Protein AF-A0A0G4LM04-F1 (afdb_monomer_lite)

pLDDT: mean 78.68, std 23.12, range [25.2, 98.56]

Foldseek 3Di:
DDDDDDDDDDDDDDDDDDPDDPPPPPPPPPFDFDDDPDDQFPVRDDPVPDDSVQETEHADDDAPVPQWDWDDDPRDIGIHGYRYNDPPRLLVVLVVLVVVCVVPCPVRPDDPVSLLSSLLSCCAPVVVVSLVVLLVQLVPDPDPVSVLSSLLSNLSHLPLCCLQPQVLQQLQPDPVVDDPSSHDQLVNSLSNLLSLCVHPNRLVSNVVSCLVCVVSNVVRNVDLVSVLSNLLRSLVDAQALVVLVVLCVSCVPPPCVSRVVSNVVSNVVNVVNNVVCVPCVVVVQVVCVVVVNHD

Sequence (295 aa):
MRLLALRAAALAILLAPLPTTADDSDSEQTIWATPHEQYSSSVGVLGCKIDTNRVAYWPAAISCNDICVEVQHEGRKVKLLRIDRSPHCVTEEALKRWKAYVESPESNPLPPALRTPVFRVAVKYDPVKAVEVLKKEWFTTKSIDGKEVCLSAISAARDTELVKKTILPFLFNRSPPAPASESVPSSDMHVLASGLGANASAREAQWQYLQAHWDDCVVKAGNNVVVDRLVSTSLSKFADADKIKEIDTFFAGKDTAGFNRTLETAKDKIRGRAAYRQRDAAALKAWLAANGYAA

Radius of gyration: 28.62 Å; chains: 1; bounding box: 42×100×68 Å

Organism: Verticillium longisporum (NCBI:txid100787)

InterPro domains:
  IPR024571 ERAP1-like C-terminal domain [PF11838] (90-271)

Secondary structure (DSSP, 8-state):
----------------PPP-----------------S----TT---GGGS-GGGEEE-SS---TT-SEEEEEETTEEEEEEEE-S-HHHHHHHHHHHHHHHHH-TTTSPPPHHHHHHHHHHHHHHSHHHHHHHHHHHHHH---HHHHHHHHHHHTT---HHHIIIIIHHHHH--TTTS-GGGS--TTTHHHHHHHHHH-TTTHHHHHHHHHHTHHHHHHHH-SHHHHHHHHHHHTTT---SHHHHHHHHHHTTS--TTTHHHHHHHHHHHHHHHHHHHHHHHHHHHHHHHTT---

Structure (mmCIF, N/CA/C/O backbone):
data_AF-A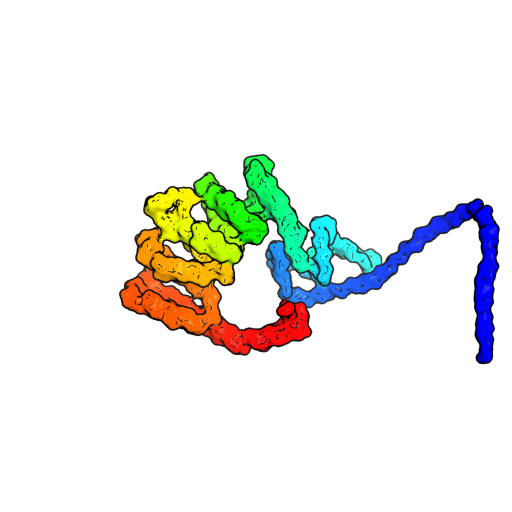0A0G4LM04-F1
#
_entry.id   AF-A0A0G4LM04-F1
#
loop_
_atom_site.group_PDB
_atom_site.id
_atom_site.type_symbol
_atom_site.label_atom_id
_atom_site.label_alt_id
_atom_site.label_comp_id
_atom_site.label_asym_id
_atom_site.label_entity_id
_atom_site.label_seq_id
_atom_site.pdbx_PDB_ins_code
_atom_site.Cartn_x
_atom_site.Cartn_y
_atom_site.Cartn_z
_atom_site.occupancy
_atom_site.B_iso_or_equiv
_atom_site.auth_seq_id
_atom_site.auth_comp_id
_atom_site.auth_asym_id
_atom_site.auth_atom_id
_atom_site.pdbx_PDB_model_num
ATOM 1 N N . MET A 1 1 ? -9.420 -79.402 -13.033 1.00 32.94 1 MET A N 1
ATOM 2 C CA . MET A 1 1 ? -8.453 -80.521 -13.012 1.00 32.94 1 MET A CA 1
ATOM 3 C C . MET A 1 1 ? -7.201 -80.063 -13.754 1.00 32.94 1 MET A C 1
ATOM 5 O O . MET A 1 1 ? -7.347 -79.732 -14.914 1.00 32.94 1 MET A O 1
ATOM 9 N N . ARG A 1 2 ? -6.061 -79.971 -13.039 1.00 28.17 2 ARG A N 1
ATOM 10 C CA . ARG A 1 2 ? -4.632 -79.935 -13.466 1.00 28.17 2 ARG A CA 1
ATOM 11 C C . ARG A 1 2 ? -4.232 -79.054 -14.680 1.00 28.17 2 ARG A C 1
ATOM 13 O O . ARG A 1 2 ? -4.696 -79.296 -15.778 1.00 28.17 2 ARG A O 1
ATOM 20 N N . LEU A 1 3 ? -3.470 -77.963 -14.511 1.00 25.20 3 LEU A N 1
ATOM 21 C CA . LEU A 1 3 ? -2.020 -77.819 -14.206 1.00 25.20 3 LEU A CA 1
ATOM 22 C C . LEU A 1 3 ? -1.093 -77.871 -15.443 1.00 25.20 3 LEU A C 1
ATOM 24 O O . LEU A 1 3 ? -1.141 -78.835 -16.196 1.00 25.20 3 LEU A O 1
ATOM 28 N N . LEU A 1 4 ? -0.148 -76.912 -15.445 1.00 27.88 4 LEU A N 1
ATOM 29 C CA . LEU A 1 4 ? 1.208 -76.907 -16.039 1.00 27.88 4 LEU A CA 1
ATOM 30 C C . LEU A 1 4 ? 1.333 -76.726 -17.567 1.00 27.88 4 LEU A C 1
ATOM 32 O O . LEU A 1 4 ? 0.507 -77.219 -18.312 1.00 27.88 4 LEU A O 1
ATOM 36 N N . ALA A 1 5 ? 2.399 -76.166 -18.147 1.00 29.41 5 ALA A N 1
ATOM 37 C CA . ALA A 1 5 ? 3.467 -75.239 -17.758 1.00 29.41 5 ALA A CA 1
ATOM 38 C C . ALA A 1 5 ? 4.498 -75.186 -18.914 1.00 29.41 5 ALA A C 1
ATOM 40 O O . ALA A 1 5 ? 4.639 -76.148 -19.656 1.00 29.41 5 ALA A O 1
ATOM 41 N N . LEU A 1 6 ? 5.296 -74.111 -18.921 1.00 26.06 6 LEU A N 1
ATOM 42 C CA . LEU A 1 6 ? 6.716 -74.040 -19.316 1.00 26.06 6 LEU A CA 1
ATOM 43 C C . LEU A 1 6 ? 7.159 -74.083 -20.805 1.00 26.06 6 LEU A C 1
ATOM 45 O O . LEU A 1 6 ? 7.237 -75.122 -21.440 1.00 26.06 6 LEU A O 1
ATOM 49 N N . ARG A 1 7 ? 7.667 -72.906 -21.216 1.00 27.66 7 ARG A N 1
ATOM 50 C CA . ARG A 1 7 ? 9.044 -72.572 -21.670 1.00 27.66 7 ARG A CA 1
ATOM 51 C C . ARG A 1 7 ? 9.640 -73.149 -22.977 1.00 27.66 7 ARG A C 1
ATOM 53 O O . ARG A 1 7 ? 10.019 -74.305 -23.046 1.00 27.66 7 ARG A O 1
ATOM 60 N N . ALA A 1 8 ? 9.995 -72.165 -23.822 1.00 27.64 8 ALA A N 1
ATOM 61 C CA . ALA A 1 8 ? 11.296 -71.903 -24.468 1.00 27.64 8 ALA A CA 1
ATOM 62 C C . ALA A 1 8 ? 11.731 -72.727 -25.696 1.00 27.64 8 ALA A C 1
ATOM 64 O O . ALA A 1 8 ? 11.954 -73.923 -25.587 1.00 27.64 8 ALA A O 1
ATOM 65 N N . ALA A 1 9 ? 12.028 -72.037 -26.812 1.00 29.61 9 ALA A N 1
ATOM 66 C CA . ALA A 1 9 ? 13.401 -71.842 -27.321 1.00 29.61 9 ALA A CA 1
ATOM 67 C C . ALA A 1 9 ? 13.460 -71.126 -28.699 1.00 29.61 9 ALA A C 1
ATOM 69 O O . ALA A 1 9 ? 12.715 -71.449 -29.612 1.00 29.61 9 ALA A O 1
ATOM 70 N N . ALA A 1 10 ? 14.425 -70.201 -28.797 1.00 29.61 10 ALA A N 1
ATOM 71 C CA . ALA A 1 10 ? 15.329 -69.895 -29.918 1.00 29.61 10 ALA A CA 1
ATOM 72 C C . ALA A 1 10 ? 14.831 -69.480 -31.330 1.00 29.61 10 ALA A C 1
ATOM 74 O O . ALA A 1 10 ? 14.447 -70.290 -32.161 1.00 29.61 10 ALA A O 1
ATOM 75 N N . LEU A 1 11 ? 15.055 -68.187 -31.610 1.00 29.28 11 LEU A N 1
ATOM 76 C CA . LEU A 1 11 ? 15.977 -67.630 -32.620 1.00 29.28 11 LEU A CA 1
ATOM 77 C C . LEU A 1 11 ? 15.930 -68.161 -34.075 1.00 29.28 11 LEU A C 1
ATOM 79 O O . LEU A 1 11 ? 16.579 -69.146 -34.409 1.00 29.28 11 LEU A O 1
ATOM 83 N N . ALA A 1 12 ? 15.349 -67.360 -34.974 1.00 31.72 12 ALA A N 1
ATOM 84 C CA . ALA A 1 12 ? 15.839 -67.204 -36.346 1.00 31.72 12 ALA A CA 1
ATOM 85 C C . ALA A 1 12 ? 15.530 -65.782 -36.845 1.00 31.72 12 ALA A C 1
ATOM 87 O O . ALA A 1 12 ? 14.376 -65.382 -36.976 1.00 31.72 12 ALA A O 1
ATOM 88 N N . ILE A 1 13 ? 16.591 -65.008 -37.070 1.00 36.69 13 ILE A N 1
ATOM 89 C CA . ILE A 1 13 ? 16.568 -63.676 -37.677 1.00 36.69 13 ILE A CA 1
ATOM 90 C C . ILE A 1 13 ? 16.400 -63.863 -39.185 1.00 36.69 13 ILE A C 1
ATOM 92 O O . ILE A 1 13 ? 17.273 -64.442 -39.825 1.00 36.69 13 ILE A O 1
ATOM 96 N N . LEU A 1 14 ? 15.319 -63.332 -39.750 1.00 32.81 14 LEU A N 1
ATOM 97 C CA . LEU A 1 14 ? 15.191 -63.039 -41.177 1.00 32.81 14 LEU A CA 1
ATOM 98 C C . LEU A 1 14 ? 14.434 -61.715 -41.299 1.00 32.81 14 LEU A C 1
ATOM 100 O O . LEU A 1 14 ? 13.233 -61.640 -41.051 1.00 32.81 14 LEU A O 1
ATOM 104 N N . LEU A 1 15 ? 15.183 -60.655 -41.614 1.00 35.59 15 LEU A N 1
ATOM 105 C CA . LEU A 1 15 ? 14.640 -59.347 -41.955 1.00 35.59 15 LEU A CA 1
ATOM 106 C C . LEU A 1 15 ? 13.848 -59.453 -43.264 1.00 35.59 15 LEU A C 1
ATOM 108 O O . LEU A 1 15 ? 14.424 -59.703 -44.321 1.00 35.59 15 LEU A O 1
ATOM 112 N N . ALA A 1 16 ? 12.552 -59.169 -43.191 1.00 38.91 16 ALA A N 1
ATOM 113 C CA . ALA A 1 16 ? 11.750 -58.682 -44.307 1.00 38.91 16 ALA A CA 1
ATOM 114 C C . ALA A 1 16 ? 11.008 -57.419 -43.825 1.00 38.91 16 ALA A C 1
ATOM 116 O O . ALA A 1 16 ? 10.590 -57.378 -42.665 1.00 38.91 16 ALA A O 1
ATOM 117 N N . PRO A 1 17 ? 10.899 -56.360 -44.647 1.00 34.03 17 PRO A N 1
ATOM 118 C CA . PRO A 1 17 ? 10.412 -55.063 -44.193 1.00 34.03 17 PRO A CA 1
ATOM 119 C C . PRO A 1 17 ? 8.913 -55.131 -43.875 1.00 34.03 17 PRO A C 1
ATOM 121 O O . PRO A 1 17 ? 8.107 -55.511 -44.723 1.00 34.03 17 PRO A O 1
ATOM 124 N N . LEU A 1 18 ? 8.548 -54.756 -42.646 1.00 32.62 18 LEU A N 1
ATOM 125 C CA . LEU A 1 18 ? 7.160 -54.536 -42.247 1.00 32.62 18 LEU A CA 1
ATOM 126 C C . LEU A 1 18 ? 6.612 -53.290 -42.964 1.00 32.62 18 LEU A C 1
ATOM 128 O O . LEU A 1 18 ? 7.314 -52.275 -43.021 1.00 32.62 18 LEU A O 1
ATOM 132 N N . PRO A 1 19 ? 5.370 -53.325 -43.475 1.00 34.38 19 PRO A N 1
ATOM 133 C CA . PRO A 1 19 ? 4.685 -52.117 -43.895 1.00 34.38 19 PRO A CA 1
ATOM 134 C C . PRO A 1 19 ? 4.476 -51.218 -42.671 1.00 34.38 19 PRO A C 1
ATOM 136 O O . PRO A 1 19 ? 3.946 -51.639 -41.645 1.00 34.38 19 PRO A O 1
ATOM 139 N N . THR A 1 20 ? 4.931 -49.975 -42.786 1.00 36.41 20 THR A N 1
ATOM 140 C CA . THR A 1 20 ? 4.672 -48.883 -41.853 1.00 36.41 20 THR A CA 1
ATOM 141 C C . THR A 1 20 ? 3.176 -48.599 -41.799 1.00 36.41 20 THR A C 1
ATOM 143 O O . THR A 1 20 ? 2.636 -47.881 -42.636 1.00 36.41 20 THR A O 1
ATOM 146 N N . THR A 1 21 ? 2.507 -49.119 -40.779 1.00 31.44 21 THR A N 1
ATOM 147 C CA . THR A 1 21 ? 1.313 -48.482 -40.227 1.00 31.44 21 THR A CA 1
ATOM 148 C C . THR A 1 21 ? 1.720 -47.909 -38.883 1.00 31.44 21 THR A C 1
ATOM 150 O O . THR A 1 21 ? 1.900 -48.640 -37.910 1.00 31.44 21 THR A O 1
ATOM 153 N N . ALA A 1 22 ? 1.962 -46.598 -38.875 1.00 34.19 22 ALA A N 1
ATOM 154 C CA . ALA A 1 22 ? 1.953 -45.811 -37.658 1.00 34.19 22 ALA A CA 1
ATOM 155 C C . ALA A 1 22 ? 0.577 -46.013 -37.019 1.00 34.19 22 ALA A C 1
ATOM 157 O O . ALA A 1 22 ? -0.434 -45.578 -37.566 1.00 34.19 22 ALA A O 1
ATOM 158 N N . ASP A 1 23 ? 0.551 -46.770 -35.930 1.00 28.98 23 ASP A N 1
ATOM 159 C CA . ASP A 1 23 ? -0.620 -46.909 -35.081 1.00 28.98 23 ASP A CA 1
ATOM 160 C C . ASP A 1 23 ? -0.637 -45.653 -34.199 1.00 28.98 23 ASP A C 1
ATOM 162 O O . ASP A 1 23 ? -0.008 -45.600 -33.140 1.00 28.98 23 ASP A O 1
ATOM 166 N N . ASP A 1 24 ? -1.246 -44.584 -34.721 1.00 32.69 24 ASP A N 1
ATOM 167 C CA . ASP A 1 24 ? -1.642 -43.418 -33.935 1.00 32.69 24 ASP A CA 1
ATOM 168 C C . ASP A 1 24 ? -2.725 -43.901 -32.967 1.00 32.69 24 ASP A C 1
ATOM 170 O O . ASP A 1 24 ? -3.914 -43.955 -33.286 1.00 32.69 24 ASP A O 1
ATOM 174 N N . SER A 1 25 ? -2.303 -44.309 -31.771 1.00 33.03 25 SER A N 1
ATOM 175 C CA . SER A 1 25 ? -3.211 -44.507 -30.652 1.00 33.03 25 SER A CA 1
ATOM 176 C C . SER A 1 25 ? -3.709 -43.133 -30.200 1.00 33.03 25 SER A C 1
ATOM 178 O O . SER A 1 25 ? -3.181 -42.543 -29.253 1.00 33.03 25 SER A O 1
ATOM 180 N N . ASP A 1 26 ? -4.705 -42.620 -30.917 1.00 34.97 26 ASP A N 1
ATOM 181 C CA . ASP A 1 26 ? -5.499 -41.451 -30.566 1.00 34.97 26 ASP A CA 1
ATOM 182 C C . ASP A 1 26 ? -6.325 -41.831 -29.328 1.00 34.97 26 ASP A C 1
ATOM 184 O O . ASP A 1 26 ? -7.454 -42.319 -29.396 1.00 34.97 26 ASP A O 1
ATOM 188 N N . SER A 1 27 ? -5.695 -41.750 -28.153 1.00 36.47 27 SER A N 1
ATOM 189 C CA . SER A 1 27 ? -6.400 -41.939 -26.894 1.00 36.47 27 SER A CA 1
ATOM 190 C C . SER A 1 27 ? -7.395 -40.790 -26.774 1.00 36.47 27 SER A C 1
ATOM 192 O O . SER A 1 27 ? -6.977 -39.659 -26.522 1.00 36.47 27 SER A O 1
ATOM 194 N N . GLU A 1 28 ? -8.688 -41.070 -26.959 1.00 36.97 28 GLU A N 1
ATOM 195 C CA . GLU A 1 28 ? -9.789 -40.141 -26.686 1.00 36.97 28 GLU A CA 1
ATOM 196 C C . GLU A 1 28 ? -9.739 -39.702 -25.216 1.00 36.97 28 GLU A C 1
ATOM 198 O O . GLU A 1 28 ? -10.388 -40.253 -24.324 1.00 36.97 28 GLU A O 1
ATOM 203 N N . GLN A 1 29 ? -8.919 -38.695 -24.931 1.00 43.56 29 GLN A N 1
ATOM 204 C CA . GLN A 1 29 ? -8.841 -38.095 -23.618 1.00 43.56 29 GLN A CA 1
ATOM 205 C C . GLN A 1 29 ? -10.052 -37.174 -23.502 1.00 43.56 29 GLN A C 1
ATOM 207 O O . GLN A 1 29 ? -10.077 -36.078 -24.055 1.00 43.56 29 GLN A O 1
ATOM 212 N N . THR A 1 30 ? -11.101 -37.643 -22.826 1.00 38.25 30 THR A N 1
ATOM 213 C CA . THR A 1 30 ? -12.295 -36.833 -22.570 1.00 38.25 30 THR A CA 1
ATOM 214 C C . THR A 1 30 ? -11.894 -35.601 -21.758 1.00 38.25 30 THR A C 1
ATOM 216 O O . THR A 1 30 ? -11.583 -35.698 -20.568 1.00 38.25 30 THR A O 1
ATOM 219 N N . ILE A 1 31 ? -11.875 -34.435 -22.404 1.00 43.50 31 ILE A N 1
ATOM 220 C CA . ILE A 1 31 ? -11.545 -33.173 -21.747 1.00 43.50 31 ILE A CA 1
ATOM 221 C C . ILE A 1 31 ? -12.830 -32.575 -21.171 1.00 43.50 31 ILE A C 1
ATOM 223 O O . ILE A 1 31 ? -13.712 -32.134 -21.905 1.00 43.50 31 ILE A O 1
ATOM 227 N N . TRP A 1 32 ? -12.941 -32.548 -19.845 1.00 37.56 32 TRP A N 1
ATOM 228 C CA . TRP A 1 32 ? -14.066 -31.918 -19.155 1.00 37.56 32 TRP A CA 1
ATOM 229 C C . TRP A 1 32 ? -13.803 -30.415 -18.994 1.00 37.56 32 TRP A C 1
ATOM 231 O O . TRP A 1 32 ? -12.870 -30.015 -18.298 1.00 37.56 32 TRP A O 1
ATOM 241 N N . ALA A 1 33 ? -14.624 -29.583 -19.643 1.00 40.41 33 ALA A N 1
ATOM 242 C CA . ALA A 1 33 ? -14.644 -28.129 -19.478 1.00 40.41 33 ALA A CA 1
ATOM 243 C C . ALA A 1 33 ? -15.949 -27.719 -18.781 1.00 40.41 33 ALA A C 1
ATOM 245 O O . ALA A 1 33 ? -17.032 -27.945 -19.316 1.00 40.41 33 ALA A O 1
ATOM 246 N N . THR A 1 34 ? -15.872 -27.105 -17.600 1.00 36.50 34 THR A N 1
ATOM 247 C CA . THR A 1 34 ? -17.048 -26.546 -16.913 1.00 36.50 34 THR A CA 1
ATOM 248 C C . THR A 1 34 ? -17.147 -25.038 -17.162 1.00 36.50 34 THR A C 1
ATOM 250 O O . THR A 1 34 ? -16.194 -24.323 -16.837 1.00 36.50 34 THR A O 1
ATOM 253 N N . PRO A 1 35 ? -18.273 -24.515 -17.680 1.00 30.70 35 PRO A N 1
ATOM 254 C CA . PRO A 1 35 ? -18.523 -23.079 -17.711 1.00 30.70 35 PRO A CA 1
ATOM 255 C C . PRO A 1 35 ? -18.810 -22.603 -16.281 1.00 30.70 35 PRO A C 1
ATOM 257 O O . PRO A 1 35 ? -19.846 -22.929 -15.710 1.00 30.70 35 PRO A O 1
ATOM 260 N N . HIS A 1 36 ? -17.875 -21.877 -15.669 1.00 40.00 36 HIS A N 1
ATOM 261 C CA . HIS A 1 36 ? -18.050 -21.322 -14.326 1.00 40.00 36 HIS A CA 1
ATOM 262 C C . HIS A 1 36 ? -17.819 -19.808 -14.347 1.00 40.00 36 HIS A C 1
ATOM 264 O O . HIS A 1 36 ? -16.826 -19.327 -14.884 1.00 40.00 36 HIS A O 1
ATOM 270 N N . GLU A 1 37 ? -18.740 -19.057 -13.745 1.00 33.84 37 GLU A N 1
ATOM 271 C CA . GLU A 1 37 ? -18.851 -17.592 -13.833 1.00 33.84 37 GLU A CA 1
ATOM 272 C C . GLU A 1 37 ? -17.779 -16.831 -13.022 1.00 33.84 37 GLU A C 1
ATOM 274 O O . GLU A 1 37 ? -17.685 -15.607 -13.074 1.00 33.84 37 GLU A O 1
ATOM 279 N N . GLN A 1 38 ? -16.940 -17.536 -12.258 1.00 37.66 38 GLN A N 1
ATOM 280 C CA . GLN A 1 38 ? -15.989 -16.920 -11.332 1.00 37.66 38 GLN A CA 1
ATOM 281 C C . GLN A 1 38 ? -14.630 -17.618 -11.341 1.00 37.66 38 GLN A C 1
ATOM 283 O O . GLN A 1 38 ? -14.381 -18.481 -10.509 1.00 37.66 38 GLN A O 1
ATOM 288 N N . TYR A 1 39 ? -13.724 -17.185 -12.222 1.00 41.97 39 TYR A N 1
ATOM 289 C CA . TYR A 1 39 ? -12.284 -17.190 -11.945 1.00 41.97 39 TYR A CA 1
ATOM 290 C C . TYR A 1 39 ? -11.618 -15.979 -12.599 1.00 41.97 39 TYR A C 1
ATOM 292 O O . TYR A 1 39 ? -11.579 -15.840 -13.821 1.00 41.97 39 TYR A O 1
ATOM 300 N N . SER A 1 40 ? -11.060 -15.111 -11.753 1.00 34.00 40 SER A N 1
ATOM 301 C CA . SER A 1 40 ? -10.106 -14.079 -12.146 1.00 34.00 40 SER A CA 1
ATOM 302 C C . SER A 1 40 ? -8.799 -14.769 -12.523 1.00 34.00 40 SER A C 1
ATOM 304 O O . SER A 1 40 ? -8.077 -15.238 -11.642 1.00 34.00 40 SER A O 1
ATOM 306 N N . SER A 1 41 ? -8.466 -14.823 -13.812 1.00 38.47 41 SER A N 1
ATOM 307 C CA . SER A 1 41 ? -7.090 -15.126 -14.206 1.00 38.47 41 SER A CA 1
ATOM 308 C C . SER A 1 41 ? -6.163 -14.020 -13.688 1.00 38.47 41 SER A C 1
ATOM 310 O O . SER A 1 41 ? -6.570 -12.866 -13.515 1.00 38.47 41 SER A O 1
ATOM 312 N N . SER A 1 42 ? -4.895 -14.349 -13.451 1.00 41.03 42 SER A N 1
ATOM 313 C CA . SER A 1 42 ? -3.832 -13.381 -13.134 1.00 41.03 42 SER A CA 1
ATOM 314 C C . SER A 1 42 ? -3.569 -12.375 -14.268 1.00 41.03 42 SER A C 1
ATOM 316 O O . SER A 1 42 ? -2.871 -11.387 -14.054 1.00 41.03 42 SER A O 1
ATOM 318 N N . VAL A 1 43 ? -4.155 -12.603 -15.449 1.00 40.81 43 VAL A N 1
ATOM 319 C CA . VAL A 1 43 ? -4.142 -11.699 -16.609 1.00 40.81 43 VAL A CA 1
ATOM 320 C C . VAL A 1 43 ? -5.272 -10.660 -16.532 1.00 40.81 43 VAL A C 1
ATOM 322 O O . VAL A 1 43 ? -5.251 -9.689 -17.278 1.00 40.81 43 VAL A O 1
ATOM 325 N N . GLY A 1 44 ? -6.234 -10.799 -15.608 1.00 41.09 44 GLY A N 1
ATOM 326 C CA . GLY A 1 44 ? -7.329 -9.840 -15.457 1.00 41.09 44 GLY A CA 1
ATOM 327 C C . GLY A 1 44 ? -8.152 -9.719 -16.738 1.00 41.09 44 GLY A C 1
ATOM 328 O O . GLY A 1 44 ? -8.283 -8.636 -17.299 1.00 41.09 44 GLY A O 1
ATOM 329 N N . VAL A 1 45 ? -8.693 -10.833 -17.234 1.00 43.88 45 VAL A N 1
ATOM 330 C CA . VAL A 1 45 ? -9.612 -10.785 -18.375 1.00 43.88 45 VAL A CA 1
ATOM 331 C C . VAL A 1 45 ? -10.992 -10.373 -17.861 1.00 43.88 45 VAL A C 1
ATOM 333 O O . VAL A 1 45 ? -11.663 -11.138 -17.171 1.00 43.88 45 VAL A O 1
ATOM 336 N N . LEU A 1 46 ? -11.411 -9.143 -18.166 1.00 37.91 46 LEU A N 1
ATOM 337 C CA . LEU A 1 46 ? -12.775 -8.686 -17.900 1.00 37.91 46 LEU A CA 1
ATOM 338 C C . LEU A 1 46 ? -13.738 -9.509 -18.765 1.00 37.91 46 LEU A C 1
ATOM 340 O O . LEU A 1 46 ? -13.767 -9.339 -19.983 1.00 37.91 46 LEU A O 1
ATOM 344 N N . GLY A 1 47 ? -14.539 -10.376 -18.140 1.00 42.16 47 GLY A N 1
ATOM 345 C CA . GLY A 1 47 ? -15.472 -11.275 -18.836 1.00 42.16 47 GLY A CA 1
ATOM 346 C C . GLY A 1 47 ? -16.451 -10.574 -19.789 1.00 42.16 47 GLY A C 1
ATOM 347 O O . GLY A 1 47 ? -16.922 -11.185 -20.736 1.00 42.16 47 GLY A O 1
ATOM 348 N N . CYS A 1 48 ? -16.697 -9.270 -19.614 1.00 38.66 48 CYS A N 1
ATOM 349 C CA . CYS A 1 48 ? -17.549 -8.463 -20.494 1.00 38.66 48 CYS A CA 1
ATOM 350 C C . CYS A 1 48 ? -16.870 -7.964 -21.788 1.00 38.66 48 CYS A C 1
ATOM 352 O O . CYS A 1 48 ? -17.511 -7.277 -22.583 1.00 38.66 48 CYS A O 1
ATOM 354 N N . LYS A 1 49 ? -15.575 -8.244 -21.994 1.00 36.28 49 LYS A N 1
ATOM 355 C CA . LYS A 1 49 ? -14.790 -7.799 -23.165 1.00 36.28 49 LYS A CA 1
ATOM 356 C C . LYS A 1 49 ? -14.226 -8.948 -24.005 1.00 36.28 49 LYS A C 1
ATOM 358 O O . LYS A 1 49 ? -13.483 -8.691 -24.948 1.00 36.28 49 LYS A O 1
ATOM 363 N N . ILE A 1 50 ? -14.583 -10.188 -23.684 1.00 48.38 50 ILE A N 1
ATOM 364 C CA . ILE A 1 50 ? -14.186 -11.386 -24.428 1.00 48.38 50 ILE A CA 1
ATOM 365 C C . ILE A 1 50 ? -15.418 -12.150 -24.906 1.00 48.38 50 ILE A C 1
ATOM 367 O O . ILE A 1 50 ? -16.454 -12.139 -24.247 1.00 48.38 50 ILE A O 1
ATOM 371 N N . ASP A 1 51 ? -15.294 -12.828 -26.046 1.00 54.31 51 ASP A N 1
ATOM 372 C CA . ASP A 1 51 ? -16.280 -13.820 -26.473 1.00 54.31 51 ASP A CA 1
ATOM 373 C C . ASP A 1 51 ? -16.111 -15.071 -25.603 1.00 54.31 51 ASP A C 1
ATOM 375 O O . ASP A 1 51 ? -15.187 -15.865 -25.793 1.00 54.31 51 ASP A O 1
ATOM 379 N N . THR A 1 52 ? -16.982 -15.222 -24.608 1.00 57.25 52 THR A N 1
ATOM 380 C CA . THR A 1 52 ? -16.948 -16.333 -23.649 1.00 57.25 52 THR A CA 1
ATOM 381 C C . THR A 1 52 ? -17.203 -17.691 -24.301 1.00 57.25 52 THR A C 1
ATOM 383 O O . THR A 1 52 ? -16.822 -18.707 -23.727 1.00 57.25 52 THR A O 1
ATOM 386 N N . ASN A 1 53 ? -17.734 -17.732 -25.531 1.00 58.62 53 ASN A N 1
ATOM 387 C CA . ASN A 1 53 ? -17.871 -18.968 -26.308 1.00 58.62 53 ASN A CA 1
ATOM 388 C C . ASN A 1 53 ? -16.531 -19.481 -26.864 1.00 58.62 53 ASN A C 1
ATOM 390 O O . ASN A 1 53 ? -16.474 -20.563 -27.446 1.00 58.62 53 ASN A O 1
ATOM 394 N N . ARG A 1 54 ? -15.444 -18.709 -26.717 1.00 62.03 54 ARG A N 1
ATOM 395 C CA . ARG A 1 54 ? -14.090 -19.050 -27.190 1.00 62.03 54 ARG A CA 1
ATOM 396 C C . ARG A 1 54 ? -13.090 -19.252 -26.052 1.00 62.03 54 ARG A C 1
ATOM 398 O O . ARG A 1 54 ? -11.879 -19.133 -26.252 1.00 62.03 54 ARG A O 1
ATOM 405 N N . VAL A 1 55 ? -13.591 -19.555 -24.857 1.00 59.09 55 VAL A N 1
ATOM 406 C CA . VAL A 1 55 ? -12.801 -19.703 -23.634 1.00 59.09 55 VAL A CA 1
ATOM 407 C C . VAL A 1 55 ? -13.069 -21.062 -23.003 1.00 59.09 55 VAL A C 1
ATOM 409 O O . VAL A 1 55 ? -14.221 -21.443 -22.815 1.00 59.09 55 VAL A O 1
ATOM 412 N N . ALA A 1 56 ? -12.003 -21.778 -22.643 1.00 57.44 56 ALA A N 1
ATOM 413 C CA . ALA A 1 56 ? -12.092 -23.022 -21.884 1.00 57.44 56 ALA A CA 1
ATOM 414 C C . ALA A 1 56 ? -11.159 -22.985 -20.670 1.00 57.44 56 ALA A C 1
ATOM 416 O O . ALA A 1 56 ? -9.993 -22.587 -20.770 1.00 57.44 56 ALA A O 1
ATOM 417 N N . TYR A 1 57 ? -11.693 -23.404 -19.521 1.00 58.69 57 TYR A N 1
ATOM 418 C CA . TYR A 1 57 ? -10.950 -23.519 -18.271 1.00 58.69 57 TYR A CA 1
ATOM 419 C C . TYR A 1 57 ? -10.347 -24.908 -18.150 1.00 58.69 57 TYR A C 1
ATOM 421 O O . TYR A 1 57 ? -11.080 -25.896 -18.202 1.00 58.69 57 TYR A O 1
ATOM 429 N N . TRP A 1 58 ? -9.030 -24.981 -17.948 1.00 57.06 58 TRP A N 1
ATOM 430 C CA . TRP A 1 58 ? -8.335 -26.261 -17.846 1.00 57.06 58 TRP A CA 1
ATOM 431 C C . TRP A 1 58 ? -7.879 -26.618 -16.432 1.00 57.06 58 TRP A C 1
ATOM 433 O O . TRP A 1 58 ? -7.393 -25.754 -15.698 1.00 57.06 58 TRP A O 1
ATOM 443 N N . PRO A 1 59 ? -8.006 -27.902 -16.038 1.00 51.53 59 PRO A N 1
ATOM 444 C CA . PRO A 1 59 ? -7.618 -28.357 -14.705 1.00 51.53 59 PRO A CA 1
ATOM 445 C C . PRO A 1 59 ? -6.094 -28.394 -14.499 1.00 51.53 59 PRO A C 1
ATOM 447 O O . PRO A 1 59 ? -5.641 -28.298 -13.354 1.00 51.53 59 PRO A O 1
ATOM 450 N N . ALA A 1 60 ? -5.321 -28.503 -15.588 1.00 55.84 60 ALA A N 1
ATOM 451 C CA . ALA A 1 60 ? -3.861 -28.597 -15.603 1.00 55.84 60 ALA A CA 1
ATOM 452 C C . ALA A 1 60 ? -3.182 -27.265 -15.961 1.00 55.84 60 ALA A C 1
ATOM 454 O O . ALA A 1 60 ? -3.765 -26.423 -16.646 1.00 55.84 60 ALA A O 1
ATOM 455 N N . ALA A 1 61 ? -1.934 -27.111 -15.512 1.00 55.72 61 ALA A N 1
ATOM 456 C CA . ALA A 1 61 ? -1.080 -25.997 -15.899 1.00 55.72 61 ALA A CA 1
ATOM 457 C C . ALA A 1 61 ? -0.787 -26.023 -17.408 1.00 55.72 61 ALA A C 1
ATOM 459 O O . ALA A 1 61 ? -0.520 -27.088 -17.966 1.00 55.72 61 ALA A O 1
ATOM 460 N N . ILE A 1 62 ? -0.824 -24.860 -18.053 1.00 62.47 62 ILE A N 1
ATOM 461 C CA . ILE A 1 62 ? -0.451 -24.669 -19.457 1.00 62.47 62 ILE A CA 1
ATOM 462 C C . ILE A 1 62 ? 0.920 -23.992 -19.541 1.00 62.47 62 ILE A C 1
ATOM 464 O O . ILE A 1 62 ? 1.325 -23.238 -18.652 1.00 62.47 62 ILE A O 1
ATOM 468 N N . SER A 1 63 ? 1.657 -24.275 -20.608 1.00 61.03 63 SER A N 1
ATOM 469 C CA . SER A 1 63 ? 2.943 -23.642 -20.894 1.00 61.03 63 SER A CA 1
ATOM 470 C C . SER A 1 63 ? 2.763 -22.254 -21.538 1.00 61.03 63 SER A C 1
ATOM 472 O O . SER A 1 63 ? 1.674 -21.846 -21.939 1.00 61.03 63 SER A O 1
ATOM 474 N N . CYS A 1 64 ? 3.855 -21.498 -21.684 1.00 61.16 64 CYS A N 1
ATOM 475 C CA . CYS A 1 64 ? 3.827 -20.200 -22.374 1.00 61.16 64 CYS A CA 1
ATOM 476 C C . CYS A 1 64 ? 3.510 -20.302 -23.878 1.00 61.16 64 CYS A C 1
ATOM 478 O O . CYS A 1 64 ? 3.148 -19.299 -24.487 1.00 61.16 64 CYS A O 1
ATOM 480 N N . ASN A 1 65 ? 3.680 -21.482 -24.482 1.00 65.94 65 ASN A N 1
ATOM 481 C CA . ASN A 1 65 ? 3.628 -21.668 -25.934 1.00 65.94 65 ASN A CA 1
ATOM 482 C C . ASN A 1 65 ? 2.311 -22.296 -26.423 1.00 65.94 65 ASN A C 1
ATOM 484 O O . ASN A 1 65 ? 2.081 -22.357 -27.626 1.00 65.94 65 ASN A O 1
ATOM 488 N N . ASP A 1 66 ? 1.440 -22.740 -25.515 1.00 65.94 66 ASP A N 1
ATOM 489 C CA . ASP A 1 66 ? 0.196 -23.464 -25.813 1.00 65.94 66 ASP A CA 1
ATOM 490 C C . ASP A 1 66 ? -1.044 -22.776 -25.214 1.00 65.94 66 ASP A C 1
ATOM 492 O O . ASP A 1 66 ? -2.051 -23.426 -24.934 1.00 65.94 66 ASP A O 1
ATOM 496 N N . ILE A 1 67 ? -0.986 -21.447 -25.047 1.00 67.19 67 ILE A N 1
ATOM 497 C CA . ILE A 1 67 ? -2.073 -20.602 -24.512 1.00 67.19 67 ILE A CA 1
ATOM 498 C C . ILE A 1 67 ? -3.331 -20.650 -25.401 1.00 67.19 67 ILE A C 1
ATOM 500 O O . ILE A 1 67 ? -4.454 -20.540 -24.908 1.00 67.19 67 ILE A O 1
ATOM 504 N N . CYS A 1 68 ? -3.159 -20.855 -26.708 1.00 66.06 68 CYS A N 1
ATOM 505 C CA . CYS A 1 68 ? -4.247 -21.072 -27.657 1.00 66.06 68 CYS A CA 1
ATOM 506 C C . CYS A 1 68 ? -4.200 -22.518 -28.155 1.00 66.06 68 CYS A C 1
ATOM 508 O O . CYS A 1 68 ? -3.167 -22.954 -28.658 1.00 66.06 68 CYS A O 1
ATOM 510 N N . VAL A 1 69 ? -5.319 -23.236 -28.067 1.00 69.38 69 VAL A N 1
ATOM 511 C CA . VAL A 1 69 ? -5.440 -24.615 -28.565 1.00 69.38 69 VAL A CA 1
ATOM 512 C C . VAL A 1 69 ? -6.558 -24.707 -29.595 1.00 69.38 69 VAL A C 1
ATOM 514 O O . VAL A 1 69 ? -7.607 -24.088 -29.432 1.00 69.38 69 VAL A O 1
ATOM 517 N N . GLU A 1 70 ? -6.334 -25.452 -30.674 1.00 75.75 70 GLU A N 1
ATOM 518 C CA . GLU A 1 70 ? -7.388 -25.822 -31.618 1.00 75.75 70 GLU A CA 1
ATOM 519 C C . GLU A 1 70 ? -7.977 -27.159 -31.173 1.00 75.75 70 GLU A C 1
ATOM 521 O O . GLU A 1 70 ? -7.261 -28.152 -31.088 1.00 75.75 70 GLU A O 1
ATOM 526 N N . VAL A 1 71 ? -9.270 -27.171 -30.859 1.00 70.50 71 VAL A N 1
ATOM 527 C CA . VAL A 1 71 ? -10.020 -28.403 -30.598 1.00 70.50 71 VAL A CA 1
ATOM 528 C C . VAL A 1 71 ? -10.837 -28.755 -31.835 1.00 70.50 71 VAL A C 1
ATOM 530 O O . VAL A 1 71 ? -11.355 -27.863 -32.518 1.00 70.50 71 VAL A O 1
ATOM 533 N N . GLN A 1 72 ? -10.950 -30.048 -32.128 1.00 68.62 72 GLN A N 1
ATOM 534 C CA . GLN A 1 72 ? -11.714 -30.557 -33.261 1.00 68.62 72 GLN A CA 1
ATOM 535 C C . GLN A 1 72 ? -12.717 -31.614 -32.798 1.00 68.62 72 GLN A C 1
ATOM 537 O O . GLN A 1 72 ? -12.379 -32.485 -32.005 1.00 68.62 72 GLN A O 1
ATOM 542 N N . HIS A 1 73 ? -13.942 -31.545 -33.314 1.00 66.06 73 HIS A N 1
ATOM 543 C CA . HIS A 1 73 ? -14.964 -32.573 -33.124 1.00 66.06 73 HIS A CA 1
ATOM 544 C C . HIS A 1 73 ? -15.843 -32.661 -34.375 1.00 66.06 73 HIS A C 1
ATOM 546 O O . HIS A 1 73 ? -16.245 -31.625 -34.909 1.00 66.06 73 HIS A O 1
ATOM 552 N N . GLU A 1 74 ? -16.093 -33.877 -34.874 1.00 75.44 74 GLU A N 1
ATOM 553 C CA . GLU A 1 74 ? -16.928 -34.139 -36.064 1.00 75.44 74 GLU A CA 1
ATOM 554 C C . GLU A 1 74 ? -16.601 -33.224 -37.268 1.00 75.44 74 GLU A C 1
ATOM 556 O O . GLU A 1 74 ? -17.475 -32.670 -37.933 1.00 75.44 74 GLU A O 1
ATOM 561 N N . GLY A 1 75 ? -15.308 -32.998 -37.525 1.00 76.69 75 GLY A N 1
ATOM 562 C CA . GLY A 1 75 ? -14.837 -32.163 -38.640 1.00 76.69 75 GLY A CA 1
ATOM 563 C C . GLY A 1 75 ? -14.941 -30.644 -38.428 1.00 76.69 75 GLY A C 1
ATOM 564 O O . GLY A 1 75 ? -14.507 -29.882 -39.291 1.00 76.69 75 GLY A O 1
ATOM 565 N N . ARG A 1 76 ? -15.453 -30.174 -37.283 1.00 56.16 76 ARG A N 1
ATOM 566 C CA . ARG A 1 76 ? -15.482 -28.750 -36.905 1.00 56.16 76 ARG A CA 1
ATOM 567 C C . ARG A 1 76 ? -14.284 -28.408 -36.027 1.00 56.16 76 ARG A C 1
ATOM 569 O O . ARG A 1 76 ? -13.980 -29.147 -35.098 1.00 56.16 76 ARG A O 1
ATOM 576 N N . LYS A 1 77 ? -13.632 -27.274 -36.300 1.00 66.12 77 LYS A N 1
ATOM 577 C CA . LYS A 1 77 ? -12.451 -26.782 -35.572 1.00 66.12 77 LYS A CA 1
ATOM 578 C C . LYS A 1 77 ? -12.755 -25.466 -34.867 1.00 66.12 77 LYS A C 1
ATOM 580 O O . LYS A 1 77 ? -13.307 -24.555 -35.483 1.00 66.12 77 LYS A O 1
ATOM 585 N N . VAL A 1 78 ? -12.355 -25.342 -33.603 1.00 67.44 78 VAL A N 1
ATOM 586 C CA . VAL A 1 78 ? -12.462 -24.095 -32.832 1.00 67.44 78 VAL A CA 1
ATOM 587 C C . VAL A 1 78 ? -11.146 -23.825 -32.116 1.00 67.44 78 VAL A C 1
ATOM 589 O O . VAL A 1 78 ? -10.622 -24.683 -31.413 1.00 67.44 78 VAL A O 1
ATOM 592 N N . LYS A 1 79 ? -10.619 -22.608 -32.270 1.00 69.69 79 LYS A N 1
ATOM 593 C CA . LYS A 1 79 ? -9.488 -22.125 -31.471 1.00 69.69 79 LYS A CA 1
ATOM 594 C C . LYS A 1 79 ? -10.007 -21.539 -30.165 1.00 69.69 79 LYS A C 1
ATOM 596 O O . LYS A 1 79 ? -10.812 -20.607 -30.194 1.00 69.69 79 LYS A O 1
ATOM 601 N N . LEU A 1 80 ? -9.537 -22.086 -29.053 1.00 61.09 80 LEU A N 1
ATOM 602 C CA . LEU A 1 80 ? -9.912 -21.710 -27.697 1.00 61.09 80 LEU A CA 1
ATOM 603 C C . LEU A 1 80 ? -8.722 -21.079 -26.978 1.00 61.09 80 LEU A C 1
ATOM 605 O O . LEU A 1 80 ? -7.594 -21.574 -27.062 1.00 61.09 80 LEU A O 1
ATOM 609 N N . LEU A 1 81 ? -8.994 -20.004 -26.240 1.00 59.59 81 LEU A N 1
ATOM 610 C CA . LEU A 1 81 ? -8.058 -19.468 -25.262 1.00 59.59 81 LEU A CA 1
ATOM 611 C C . LEU A 1 81 ? -8.113 -20.347 -24.009 1.00 59.59 81 LEU A C 1
ATOM 613 O O . LEU A 1 81 ? -9.166 -20.473 -23.378 1.00 59.59 81 LEU A O 1
ATOM 617 N N . ARG A 1 82 ? -6.978 -20.945 -23.648 1.00 61.28 82 ARG A N 1
ATOM 618 C CA . ARG A 1 82 ? -6.833 -21.724 -22.419 1.00 61.28 82 ARG A CA 1
ATOM 619 C C . ARG A 1 82 ? -6.655 -20.757 -21.255 1.00 61.28 82 ARG A C 1
ATOM 621 O O . ARG A 1 82 ? -5.657 -20.042 -21.190 1.00 61.28 82 ARG A O 1
ATOM 628 N N . ILE A 1 83 ? -7.615 -20.737 -20.337 1.00 57.19 83 ILE A N 1
ATOM 629 C CA . ILE A 1 83 ? -7.470 -20.029 -19.063 1.00 57.19 83 ILE A CA 1
ATOM 630 C C . ILE A 1 83 ? -7.172 -21.075 -17.998 1.00 57.19 83 ILE A C 1
ATOM 632 O O . ILE A 1 83 ? -8.022 -21.903 -17.670 1.00 57.19 83 ILE A O 1
ATOM 636 N N . ASP A 1 84 ? -5.953 -21.058 -17.475 1.00 57.94 84 ASP A N 1
ATOM 637 C CA . ASP A 1 84 ? -5.536 -21.974 -16.423 1.00 57.94 84 ASP A CA 1
ATOM 638 C C . ASP A 1 84 ? -5.364 -21.262 -15.072 1.00 57.94 84 ASP A C 1
ATOM 640 O O . ASP A 1 84 ? -5.638 -20.068 -14.910 1.00 57.94 84 ASP A O 1
ATOM 644 N N . ARG A 1 85 ? -4.930 -22.032 -14.071 1.00 50.38 85 ARG A N 1
ATOM 645 C CA . ARG A 1 85 ? -4.612 -21.533 -12.730 1.00 50.38 85 ARG A CA 1
ATOM 646 C C . ARG A 1 85 ? -3.143 -21.132 -12.566 1.00 50.38 85 ARG A C 1
ATOM 648 O O . ARG A 1 85 ? -2.746 -20.879 -11.431 1.00 50.38 85 ARG A O 1
ATOM 655 N N . SER A 1 86 ? -2.316 -21.101 -13.612 1.00 51.16 86 SER A N 1
ATOM 656 C CA . SER A 1 86 ? -0.863 -21.081 -13.425 1.00 51.16 86 SER A CA 1
ATOM 657 C C . SER A 1 86 ? -0.308 -19.671 -13.269 1.00 51.16 86 SER A C 1
ATOM 659 O O . SER A 1 86 ? -0.208 -18.914 -14.234 1.00 51.16 86 SER A O 1
ATOM 661 N N . PRO A 1 87 ? 0.186 -19.307 -12.073 1.00 55.50 87 PRO A N 1
ATOM 662 C CA . PRO A 1 87 ? 1.032 -18.134 -11.923 1.00 55.50 87 PRO A CA 1
ATOM 663 C C . PRO A 1 87 ? 2.391 -18.316 -12.615 1.00 55.50 87 PRO A C 1
ATOM 665 O O . PRO A 1 87 ? 3.094 -17.326 -12.758 1.00 55.50 87 PRO A O 1
ATOM 668 N N . HIS A 1 88 ? 2.783 -19.534 -13.013 1.00 61.44 88 HIS A N 1
ATOM 669 C CA . HIS A 1 88 ? 4.162 -19.867 -13.381 1.00 61.44 88 HIS A CA 1
ATOM 670 C C . HIS A 1 88 ? 4.647 -19.150 -14.646 1.00 61.44 88 HIS A C 1
ATOM 672 O O . HIS A 1 88 ? 5.582 -18.367 -14.557 1.00 61.44 88 HIS A O 1
ATOM 678 N N . CYS A 1 89 ? 3.966 -19.314 -15.783 1.00 66.06 89 CYS A N 1
ATOM 679 C CA . CYS A 1 89 ? 4.365 -18.728 -17.070 1.00 66.06 89 CYS A CA 1
ATOM 680 C C . CYS A 1 89 ? 4.407 -17.190 -17.047 1.00 66.06 89 CYS A C 1
ATOM 682 O O . CYS A 1 89 ? 5.375 -16.563 -17.482 1.00 66.06 89 CYS A O 1
ATOM 684 N N . VAL A 1 90 ? 3.372 -16.569 -16.474 1.00 68.81 90 VAL A N 1
ATOM 685 C CA . VAL A 1 90 ? 3.292 -15.111 -16.311 1.00 68.81 90 VAL A CA 1
ATOM 686 C C . VAL A 1 90 ? 4.373 -14.616 -15.353 1.00 68.81 90 VAL A C 1
ATOM 688 O O . VAL A 1 90 ? 4.974 -13.573 -15.600 1.00 68.81 90 VAL A O 1
ATOM 691 N N . THR A 1 91 ? 4.645 -15.361 -14.277 1.00 77.19 91 THR A N 1
ATOM 692 C CA . THR A 1 91 ? 5.708 -15.029 -13.319 1.00 77.19 91 THR A CA 1
ATOM 693 C C . THR A 1 91 ? 7.083 -15.143 -13.962 1.00 77.19 91 THR A C 1
ATOM 695 O O . THR A 1 91 ? 7.879 -14.224 -13.818 1.00 77.19 91 THR A O 1
ATOM 698 N N . GLU A 1 92 ? 7.369 -16.220 -14.689 1.00 80.88 92 GLU A N 1
ATOM 699 C CA . GLU A 1 92 ? 8.655 -16.431 -15.356 1.00 80.88 92 GLU A CA 1
ATOM 700 C C . GLU A 1 92 ? 8.942 -15.349 -16.389 1.00 80.88 92 GLU A C 1
ATOM 702 O O . GLU A 1 92 ? 10.010 -14.738 -16.353 1.00 80.88 92 GLU A O 1
ATOM 707 N N . GLU A 1 93 ? 7.983 -15.049 -17.266 1.00 81.75 93 GLU A N 1
ATOM 708 C CA . GLU A 1 93 ? 8.164 -14.003 -18.271 1.00 81.75 93 GLU A CA 1
ATOM 709 C C . GLU A 1 93 ? 8.256 -12.613 -17.619 1.00 81.75 93 GLU A C 1
ATOM 711 O O . GLU A 1 93 ? 9.069 -11.785 -18.035 1.00 81.75 93 GLU A O 1
ATOM 716 N N . ALA A 1 94 ? 7.481 -12.346 -16.561 1.00 83.19 94 ALA A N 1
ATOM 717 C CA . ALA A 1 94 ? 7.609 -11.107 -15.798 1.00 83.19 94 ALA A CA 1
ATOM 718 C C . ALA A 1 94 ? 8.988 -10.985 -15.132 1.00 83.19 94 ALA A C 1
ATOM 720 O O . ALA A 1 94 ? 9.595 -9.920 -15.202 1.00 83.19 94 ALA A O 1
ATOM 721 N N . LEU A 1 95 ? 9.518 -12.062 -14.544 1.00 89.12 95 LEU A N 1
ATOM 722 C CA . LEU A 1 95 ? 10.851 -12.085 -13.940 1.00 89.12 95 LEU A CA 1
ATOM 723 C C . LEU A 1 95 ? 11.963 -11.965 -14.984 1.00 89.12 95 LEU A C 1
ATOM 725 O O . LEU A 1 95 ? 12.950 -11.277 -14.738 1.00 89.12 95 LEU A O 1
ATOM 729 N N . LYS A 1 96 ? 11.809 -12.580 -16.158 1.00 90.56 96 LYS A N 1
ATOM 730 C CA . LYS A 1 96 ? 12.735 -12.417 -17.286 1.00 90.56 96 LYS A CA 1
ATOM 731 C C . LYS A 1 96 ? 12.795 -10.957 -17.737 1.00 90.56 96 LYS A C 1
ATOM 733 O O . LYS A 1 96 ? 13.882 -10.396 -17.841 1.00 90.56 96 LYS A O 1
ATOM 738 N N . ARG A 1 97 ? 11.636 -10.324 -17.949 1.00 87.44 97 ARG A N 1
ATOM 739 C CA . ARG A 1 97 ? 11.543 -8.900 -18.316 1.00 87.44 97 ARG A CA 1
ATOM 740 C C . ARG A 1 97 ? 12.074 -7.987 -17.219 1.00 87.44 97 ARG A C 1
ATOM 742 O O . ARG A 1 97 ? 12.755 -7.017 -17.524 1.00 87.44 97 ARG A O 1
ATOM 749 N N . TRP A 1 98 ? 11.798 -8.311 -15.956 1.00 93.56 98 TRP A N 1
ATOM 750 C CA . TRP A 1 98 ? 12.348 -7.603 -14.803 1.00 93.56 98 TRP A CA 1
ATOM 751 C C . TRP A 1 98 ? 13.878 -7.634 -14.794 1.00 93.56 98 TRP A C 1
ATOM 753 O O . TRP A 1 98 ? 14.493 -6.581 -14.682 1.00 93.56 98 TRP A O 1
ATOM 763 N N . LYS A 1 99 ? 14.495 -8.810 -14.966 1.00 95.62 99 LYS A N 1
ATOM 764 C CA . LYS A 1 99 ? 15.960 -8.947 -15.010 1.00 95.62 99 LYS A CA 1
ATOM 765 C C . LYS A 1 99 ? 16.571 -8.100 -16.128 1.00 95.62 99 LYS A C 1
ATOM 767 O O . LYS A 1 99 ? 17.440 -7.281 -15.850 1.00 95.62 99 LYS A O 1
ATOM 772 N N . ALA A 1 100 ? 16.044 -8.213 -17.350 1.00 93.75 100 ALA A N 1
ATOM 773 C CA . ALA A 1 100 ? 16.509 -7.419 -18.490 1.00 93.75 100 ALA A CA 1
ATOM 774 C C . ALA A 1 100 ? 16.340 -5.902 -18.262 1.00 93.75 100 ALA A C 1
ATOM 776 O O . ALA A 1 100 ? 17.223 -5.113 -18.604 1.00 93.75 100 ALA A O 1
ATOM 777 N N . TYR A 1 101 ? 15.224 -5.496 -17.645 1.00 92.94 101 TYR A N 1
ATOM 778 C CA . TYR A 1 101 ? 14.969 -4.107 -17.262 1.00 92.94 101 TYR A CA 1
ATOM 779 C C . TYR A 1 101 ? 15.974 -3.602 -16.219 1.00 92.94 101 TYR A C 1
ATOM 781 O O . TYR A 1 101 ? 16.486 -2.500 -16.364 1.00 92.94 101 TYR A O 1
ATOM 789 N N . VAL A 1 102 ? 16.281 -4.391 -15.185 1.00 94.69 102 VAL A N 1
ATOM 790 C CA . VAL A 1 102 ? 17.241 -4.011 -14.132 1.00 94.69 102 VAL A CA 1
ATOM 791 C C . VAL A 1 102 ? 18.667 -3.897 -14.674 1.00 94.69 102 VAL A C 1
ATOM 793 O O . VAL A 1 102 ? 19.397 -3.001 -14.256 1.00 94.69 102 VAL A O 1
ATOM 796 N N . GLU A 1 103 ? 19.062 -4.777 -15.597 1.00 94.06 103 GLU A N 1
ATOM 797 C CA . GLU A 1 103 ? 20.384 -4.752 -16.236 1.00 94.06 103 GLU A CA 1
ATOM 798 C C . GLU A 1 103 ? 20.574 -3.520 -17.130 1.00 94.06 103 GLU A C 1
ATOM 800 O O . GLU A 1 103 ? 21.614 -2.863 -17.069 1.00 94.06 103 GLU A O 1
ATOM 805 N N . SER A 1 104 ? 19.576 -3.184 -17.956 1.00 91.62 104 SER A N 1
ATOM 806 C CA . SER A 1 104 ? 19.623 -2.000 -18.818 1.00 91.62 104 SER A CA 1
ATOM 807 C C . SER A 1 104 ? 18.214 -1.482 -19.135 1.00 91.62 104 SER A C 1
ATOM 809 O O . SER A 1 104 ? 17.605 -1.929 -20.112 1.00 91.62 104 SER A O 1
ATOM 811 N N . PRO A 1 105 ? 17.692 -0.506 -18.364 1.00 86.25 105 PRO A N 1
ATOM 812 C CA . PRO A 1 105 ? 16.363 0.062 -18.599 1.00 86.25 105 PRO A CA 1
ATOM 813 C C . PRO A 1 105 ? 16.221 0.745 -19.966 1.00 86.25 105 PRO A C 1
ATOM 815 O O . PRO A 1 105 ? 15.140 0.737 -20.549 1.00 86.25 105 PRO A O 1
ATOM 818 N N . GLU A 1 106 ? 17.308 1.336 -20.475 1.00 86.69 106 GLU A N 1
ATOM 819 C CA . GLU A 1 106 ? 17.334 2.042 -21.764 1.00 86.69 106 GLU A CA 1
ATOM 820 C C . GLU A 1 106 ? 17.284 1.074 -22.950 1.00 86.69 106 GLU A C 1
ATOM 822 O O . GLU A 1 106 ? 16.574 1.330 -23.920 1.00 86.69 106 GLU A O 1
ATOM 827 N N . SER A 1 107 ? 17.991 -0.058 -22.852 1.00 89.75 107 SER A N 1
ATOM 828 C CA . SER A 1 107 ? 18.002 -1.084 -23.903 1.00 89.75 107 SER A CA 1
ATOM 829 C C . SER A 1 107 ? 16.783 -2.006 -23.830 1.00 89.75 107 SER A C 1
ATOM 831 O O . SER A 1 107 ? 16.363 -2.553 -24.845 1.00 89.75 107 SER A O 1
ATOM 833 N N . ASN A 1 108 ? 16.199 -2.171 -22.637 1.00 88.88 108 ASN A N 1
ATOM 834 C CA . ASN A 1 108 ? 15.057 -3.047 -22.376 1.00 88.88 108 ASN A CA 1
ATOM 835 C C . ASN A 1 108 ? 13.901 -2.286 -21.699 1.00 88.88 108 ASN A C 1
ATOM 837 O O . ASN A 1 108 ? 13.504 -2.626 -20.576 1.00 88.88 108 ASN A O 1
ATOM 841 N N . PRO A 1 109 ? 13.333 -1.252 -22.345 1.00 86.31 109 PRO A N 1
ATOM 842 C CA . PRO A 1 109 ? 12.266 -0.473 -21.741 1.00 86.31 109 PRO A CA 1
ATOM 843 C C . PRO A 1 109 ? 11.009 -1.327 -21.568 1.00 86.31 109 PRO A C 1
ATOM 845 O O . PRO A 1 109 ? 10.542 -1.986 -22.497 1.00 86.31 109 PRO A O 1
ATOM 848 N N . LEU A 1 110 ? 10.408 -1.275 -20.378 1.00 83.69 110 LEU A N 1
ATOM 849 C CA . LEU A 1 110 ? 9.105 -1.895 -20.146 1.00 83.69 110 LEU A CA 1
ATOM 850 C C . LEU A 1 110 ? 7.987 -1.016 -20.728 1.00 83.69 110 LEU A C 1
ATOM 852 O O . LEU A 1 110 ? 7.844 0.139 -20.293 1.00 83.69 110 LEU A O 1
ATOM 856 N N . PRO A 1 111 ? 7.141 -1.556 -21.633 1.00 81.12 111 PRO A N 1
ATOM 857 C CA . PRO A 1 111 ? 5.928 -0.880 -22.074 1.00 81.12 111 PRO A CA 1
ATOM 858 C C . PRO A 1 111 ? 5.066 -0.473 -20.870 1.00 81.12 111 PRO A C 1
ATOM 860 O O . PRO A 1 111 ? 4.946 -1.270 -19.935 1.00 81.12 111 PRO A O 1
ATOM 863 N N . PRO A 1 112 ? 4.421 0.711 -20.873 1.00 78.69 112 PRO A N 1
ATOM 864 C CA . PRO A 1 112 ? 3.658 1.205 -19.723 1.00 78.69 112 PRO A CA 1
ATOM 865 C C . PRO A 1 112 ? 2.656 0.191 -19.151 1.00 78.69 112 PRO A C 1
ATOM 867 O O . PRO A 1 112 ? 2.632 -0.033 -17.943 1.00 78.69 112 PRO A O 1
ATOM 870 N N . ALA A 1 113 ? 1.915 -0.506 -20.019 1.00 76.19 113 ALA A N 1
ATOM 871 C CA . ALA A 1 113 ? 0.939 -1.526 -19.627 1.00 76.19 113 ALA A CA 1
ATOM 872 C C . ALA A 1 113 ? 1.554 -2.747 -18.912 1.00 76.19 113 ALA A C 1
ATOM 874 O O . ALA A 1 113 ? 0.870 -3.430 -18.153 1.00 76.19 113 ALA A O 1
ATOM 875 N N . LEU A 1 114 ? 2.844 -3.027 -19.133 1.00 81.88 114 LEU A N 1
ATOM 876 C CA . LEU A 1 114 ? 3.548 -4.153 -18.517 1.00 81.88 114 LEU A CA 1
ATOM 877 C C . LEU A 1 114 ? 4.248 -3.782 -17.206 1.00 81.88 114 LEU A C 1
ATOM 879 O O . LEU A 1 114 ? 4.621 -4.680 -16.454 1.00 81.88 114 LEU A O 1
ATOM 883 N N . ARG A 1 115 ? 4.402 -2.491 -16.885 1.00 84.38 115 ARG A N 1
ATOM 884 C CA . ARG A 1 115 ? 5.133 -2.055 -15.683 1.00 84.38 115 ARG A CA 1
ATOM 885 C C . ARG A 1 115 ? 4.488 -2.567 -14.402 1.00 84.38 115 ARG A C 1
ATOM 887 O O . ARG A 1 115 ? 5.150 -3.233 -13.617 1.00 84.38 115 ARG A O 1
ATOM 894 N N . THR A 1 116 ? 3.192 -2.326 -14.206 1.00 83.56 116 THR A N 1
ATOM 895 C CA . THR A 1 116 ? 2.480 -2.777 -13.001 1.00 83.56 116 THR A CA 1
ATOM 896 C C . THR A 1 116 ? 2.574 -4.291 -12.775 1.00 83.56 116 THR A C 1
ATOM 898 O O . THR A 1 116 ? 2.976 -4.679 -11.675 1.00 83.56 116 THR A O 1
ATOM 901 N N . PRO A 1 117 ? 2.240 -5.171 -13.743 1.00 81.44 117 PRO A N 1
ATOM 902 C CA . PRO A 1 117 ? 2.360 -6.609 -13.519 1.00 81.44 117 PRO A CA 1
ATOM 903 C C . PRO A 1 117 ? 3.815 -7.047 -13.300 1.00 81.44 117 PRO A C 1
ATOM 905 O O . PRO A 1 117 ? 4.068 -7.792 -12.355 1.00 81.44 117 PRO A O 1
ATOM 908 N N . VAL A 1 118 ? 4.781 -6.545 -14.081 1.00 85.44 118 VAL A N 1
ATOM 909 C CA . VAL A 1 118 ? 6.203 -6.910 -13.931 1.00 85.44 118 VAL A CA 1
ATOM 910 C C . VAL A 1 118 ? 6.753 -6.483 -12.569 1.00 85.44 118 VAL A C 1
ATOM 912 O O . VAL A 1 118 ? 7.331 -7.301 -11.857 1.00 85.44 118 VAL A O 1
ATOM 915 N N . PHE A 1 119 ? 6.515 -5.238 -12.155 1.00 92.88 119 PHE A N 1
ATOM 916 C CA . PHE A 1 119 ? 6.997 -4.717 -10.876 1.00 92.88 119 PHE A CA 1
ATOM 917 C C . PHE A 1 119 ? 6.356 -5.424 -9.681 1.00 92.88 119 PHE A C 1
ATOM 919 O O . PHE A 1 119 ? 7.039 -5.718 -8.704 1.00 92.88 119 PHE A O 1
ATOM 926 N N . ARG A 1 120 ? 5.060 -5.758 -9.745 1.00 88.56 120 ARG A N 1
ATOM 927 C CA . ARG A 1 120 ? 4.394 -6.507 -8.666 1.00 88.56 120 ARG A CA 1
ATOM 928 C C . ARG A 1 120 ? 4.913 -7.938 -8.547 1.00 88.56 120 ARG A C 1
ATOM 930 O O . ARG A 1 120 ? 5.010 -8.439 -7.428 1.00 88.56 120 ARG A O 1
ATOM 937 N N . VAL A 1 121 ? 5.247 -8.594 -9.663 1.00 87.75 121 VAL A N 1
ATOM 938 C CA . VAL A 1 121 ? 5.931 -9.895 -9.625 1.00 87.75 121 VAL A CA 1
ATOM 939 C C . VAL A 1 121 ? 7.323 -9.735 -9.015 1.00 87.75 121 VAL A C 1
ATOM 941 O O . VAL A 1 121 ? 7.651 -10.470 -8.088 1.00 87.75 121 VAL A O 1
ATOM 944 N N . ALA A 1 122 ? 8.103 -8.743 -9.445 1.00 93.38 122 ALA A N 1
ATOM 945 C CA . ALA A 1 122 ? 9.426 -8.480 -8.885 1.00 93.38 122 ALA A CA 1
ATOM 946 C C . ALA A 1 122 ? 9.377 -8.271 -7.362 1.00 93.38 122 ALA A C 1
ATOM 948 O O . ALA A 1 122 ? 10.069 -8.962 -6.628 1.00 93.38 122 ALA A O 1
ATOM 949 N N . VAL A 1 123 ? 8.470 -7.425 -6.864 1.00 95.25 123 VAL A N 1
ATOM 950 C CA . VAL A 1 123 ? 8.284 -7.188 -5.420 1.00 95.25 123 VAL A CA 1
ATOM 951 C C . VAL A 1 123 ? 7.865 -8.451 -4.659 1.00 95.25 123 VAL A C 1
ATOM 953 O O . VAL A 1 123 ? 8.145 -8.579 -3.471 1.00 95.25 123 VAL A O 1
ATOM 956 N N . LYS A 1 124 ? 7.198 -9.408 -5.310 1.00 88.44 124 LYS A N 1
ATOM 957 C CA . LYS A 1 124 ? 6.807 -10.670 -4.672 1.00 88.44 124 LYS A CA 1
ATOM 958 C C . LYS A 1 124 ? 7.970 -11.662 -4.554 1.00 88.44 124 LYS A C 1
ATOM 960 O O . LYS A 1 124 ? 8.026 -12.372 -3.555 1.00 88.44 124 LYS A O 1
ATOM 965 N N . TYR A 1 125 ? 8.831 -11.754 -5.568 1.00 89.25 125 TYR A N 1
ATOM 966 C CA . TYR A 1 125 ? 9.856 -12.806 -5.672 1.00 89.25 125 TYR A CA 1
ATOM 967 C C . TYR A 1 125 ? 11.283 -12.325 -5.375 1.00 89.25 125 TYR A C 1
ATOM 969 O O . TYR A 1 125 ? 12.121 -13.137 -5.001 1.00 89.25 125 TYR A O 1
ATOM 977 N N . ASP A 1 126 ? 11.548 -11.028 -5.502 1.00 93.38 126 ASP A N 1
ATOM 978 C CA . ASP A 1 126 ? 12.815 -10.373 -5.166 1.00 93.38 126 ASP A CA 1
ATOM 979 C C . ASP A 1 126 ? 12.535 -9.024 -4.463 1.00 93.38 126 ASP A C 1
ATOM 981 O O . ASP A 1 126 ? 12.807 -7.945 -5.000 1.00 93.38 126 ASP A O 1
ATOM 985 N N . PRO A 1 127 ? 11.889 -9.057 -3.277 1.00 95.31 127 PRO A N 1
ATOM 986 C CA . PRO A 1 127 ? 11.311 -7.875 -2.639 1.00 95.31 127 PRO A CA 1
ATOM 987 C C . PRO A 1 127 ? 12.344 -6.790 -2.326 1.00 95.31 127 PRO A C 1
ATOM 989 O O . PRO A 1 127 ? 12.085 -5.613 -2.569 1.00 95.31 127 PRO A O 1
ATOM 992 N N . VAL A 1 128 ? 13.514 -7.171 -1.807 1.00 97.19 128 VAL A N 1
ATOM 993 C CA . VAL A 1 128 ? 14.553 -6.220 -1.388 1.00 97.19 128 VAL A CA 1
ATOM 994 C C . VAL A 1 128 ? 15.095 -5.461 -2.596 1.00 97.19 128 VAL A C 1
ATOM 996 O O . VAL A 1 128 ? 15.075 -4.227 -2.600 1.00 97.19 128 VAL A O 1
ATOM 999 N N . LYS A 1 129 ? 15.509 -6.177 -3.652 1.00 97.31 129 LYS A N 1
ATOM 1000 C CA . LYS A 1 129 ? 16.055 -5.537 -4.851 1.00 97.31 129 LYS A CA 1
ATOM 1001 C C . LYS A 1 129 ? 14.993 -4.751 -5.605 1.00 97.31 129 LYS A C 1
ATOM 1003 O O . LYS A 1 129 ? 15.265 -3.646 -6.071 1.00 97.31 129 LYS A O 1
ATOM 1008 N N . ALA A 1 130 ? 13.777 -5.287 -5.707 1.00 97.69 130 ALA A N 1
ATOM 1009 C CA . ALA A 1 130 ? 12.679 -4.600 -6.371 1.00 97.69 130 ALA A CA 1
ATOM 1010 C C . ALA A 1 130 ? 12.334 -3.279 -5.682 1.00 97.69 130 ALA A C 1
ATOM 1012 O O . ALA A 1 130 ? 12.206 -2.267 -6.362 1.00 97.69 130 ALA A O 1
ATOM 1013 N N . VAL A 1 131 ? 12.241 -3.244 -4.349 1.00 98.38 131 VAL A N 1
ATOM 1014 C CA . VAL A 1 131 ? 11.966 -1.996 -3.620 1.00 98.38 131 VAL A CA 1
ATOM 1015 C C . VAL A 1 131 ? 13.094 -0.977 -3.804 1.00 98.38 131 VAL A C 1
ATOM 1017 O O . VAL A 1 131 ? 12.803 0.192 -4.042 1.00 98.38 131 VAL A O 1
ATOM 1020 N N . GLU A 1 132 ? 14.361 -1.397 -3.759 1.00 97.75 132 GLU A N 1
ATOM 1021 C CA . GLU A 1 132 ? 15.514 -0.523 -4.032 1.00 97.75 132 GLU A CA 1
ATOM 1022 C C . GLU A 1 132 ? 15.416 0.123 -5.427 1.00 97.75 132 GLU A C 1
ATOM 1024 O O . GLU A 1 132 ? 15.460 1.348 -5.565 1.00 97.75 132 GLU A O 1
ATOM 1029 N N . VAL A 1 133 ? 15.219 -0.697 -6.464 1.00 97.75 133 VAL A N 1
ATOM 1030 C CA . VAL A 1 133 ? 15.132 -0.238 -7.858 1.00 97.75 133 VAL A CA 1
ATOM 1031 C C . VAL A 1 133 ? 13.901 0.643 -8.081 1.00 97.75 133 VAL A C 1
ATOM 1033 O O . VAL A 1 133 ? 14.003 1.677 -8.738 1.00 97.75 133 VAL A O 1
ATOM 1036 N N . LEU A 1 134 ? 12.744 0.279 -7.522 1.00 98.06 134 LEU A N 1
ATOM 1037 C CA . LEU A 1 134 ? 11.503 1.037 -7.697 1.00 98.06 134 LEU A CA 1
ATOM 1038 C C . LEU A 1 134 ? 11.526 2.384 -6.977 1.00 98.06 134 LEU A C 1
ATOM 1040 O O . LEU A 1 134 ? 10.942 3.335 -7.488 1.00 98.06 134 LEU A O 1
ATOM 1044 N N . LYS A 1 135 ? 12.208 2.504 -5.831 1.00 98.31 135 LYS A N 1
ATOM 1045 C CA . LYS A 1 135 ? 12.433 3.807 -5.183 1.00 98.31 135 LYS A CA 1
ATOM 1046 C C . LYS A 1 135 ? 13.304 4.712 -6.049 1.00 98.31 135 LYS A C 1
ATOM 1048 O O . LYS A 1 135 ? 12.984 5.888 -6.212 1.00 98.31 135 LYS A O 1
ATOM 1053 N N . LYS A 1 136 ? 14.363 4.158 -6.650 1.00 97.25 136 LYS A N 1
ATOM 1054 C CA . LYS A 1 136 ? 15.204 4.894 -7.601 1.00 97.25 136 LYS A CA 1
ATOM 1055 C C . LYS A 1 136 ? 14.391 5.352 -8.813 1.00 97.25 136 LYS A C 1
ATOM 1057 O O . LYS A 1 136 ? 14.385 6.544 -9.096 1.00 97.25 136 LYS A O 1
ATOM 1062 N N . GLU A 1 137 ? 13.664 4.442 -9.464 1.00 96.25 137 GLU A N 1
ATOM 1063 C CA . GLU A 1 137 ? 12.815 4.756 -10.625 1.00 96.25 137 GLU A CA 1
ATOM 1064 C C . GLU A 1 137 ? 11.756 5.809 -10.282 1.00 96.25 137 GLU A C 1
ATOM 1066 O O . GLU A 1 137 ? 11.604 6.788 -11.006 1.00 96.25 137 GLU A O 1
ATOM 1071 N N . TRP A 1 138 ? 11.069 5.660 -9.147 1.00 97.69 138 TRP A N 1
ATOM 1072 C CA . TRP A 1 138 ? 10.100 6.637 -8.650 1.00 97.69 138 TRP A CA 1
ATOM 1073 C C . TRP A 1 138 ? 10.703 8.043 -8.523 1.00 97.69 138 TRP A C 1
ATOM 1075 O O . TRP A 1 138 ? 10.067 9.031 -8.898 1.00 97.69 138 TRP A O 1
ATOM 1085 N N . PHE A 1 139 ? 11.934 8.146 -8.020 1.00 97.25 139 PHE A N 1
ATOM 1086 C CA . PHE A 1 139 ? 12.591 9.434 -7.838 1.00 97.25 139 PHE A CA 1
ATOM 1087 C C . PHE A 1 139 ? 13.081 10.038 -9.162 1.00 97.25 139 PHE A C 1
ATOM 1089 O O . PHE A 1 139 ? 12.988 11.250 -9.355 1.00 97.25 139 PHE A O 1
ATOM 1096 N N . THR A 1 140 ? 13.587 9.214 -10.085 1.00 95.38 140 THR A N 1
ATOM 1097 C CA . THR A 1 140 ? 14.217 9.687 -11.329 1.00 95.38 140 THR A CA 1
ATOM 1098 C C . THR A 1 140 ? 13.252 9.847 -12.500 1.00 95.38 140 THR A C 1
ATOM 1100 O O . THR A 1 140 ? 13.553 10.576 -13.447 1.00 95.38 140 THR A O 1
ATOM 1103 N N . THR A 1 141 ? 12.104 9.169 -12.479 1.00 93.00 141 THR A N 1
ATOM 1104 C CA . THR A 1 141 ? 11.166 9.176 -13.602 1.00 93.00 141 THR A CA 1
ATOM 1105 C C . THR A 1 141 ? 10.488 10.537 -13.780 1.00 93.00 141 THR A C 1
ATOM 1107 O O . THR A 1 141 ? 10.064 11.193 -12.825 1.00 93.00 141 THR A O 1
ATOM 1110 N N . LYS A 1 142 ? 10.352 10.964 -15.042 1.00 91.81 142 LYS A N 1
ATOM 1111 C CA . LYS A 1 142 ? 9.635 12.195 -15.427 1.00 91.81 142 LYS A CA 1
ATOM 1112 C C . LYS A 1 142 ? 8.132 11.969 -15.623 1.00 91.81 142 LYS A C 1
ATOM 1114 O O . LYS A 1 142 ? 7.384 12.929 -15.772 1.00 91.81 142 LYS A O 1
ATOM 1119 N N . SER A 1 143 ? 7.692 10.710 -15.652 1.00 90.69 143 SER A N 1
ATOM 1120 C CA . SER A 1 143 ? 6.287 10.342 -15.823 1.00 90.69 143 SER A CA 1
ATOM 1121 C C . SER A 1 143 ? 5.571 10.356 -14.475 1.00 90.69 143 SER A C 1
ATOM 1123 O O . SER A 1 143 ? 5.958 9.617 -13.572 1.00 90.69 143 SER A O 1
ATOM 1125 N N . ILE A 1 144 ? 4.515 11.166 -14.357 1.00 89.81 144 ILE A N 1
ATOM 1126 C CA . ILE A 1 144 ? 3.663 11.215 -13.157 1.00 89.81 144 ILE A CA 1
ATOM 1127 C C . ILE A 1 144 ? 3.056 9.828 -12.898 1.00 89.81 144 ILE A C 1
ATOM 1129 O O . ILE A 1 144 ? 3.270 9.261 -11.830 1.00 89.81 144 ILE A O 1
ATOM 1133 N N . ASP A 1 145 ? 2.441 9.221 -13.914 1.00 88.00 145 ASP A N 1
ATOM 1134 C CA . ASP A 1 145 ? 1.896 7.859 -13.828 1.00 88.00 145 ASP A CA 1
ATOM 1135 C C . ASP A 1 145 ? 2.978 6.827 -13.468 1.00 88.00 145 ASP A C 1
ATOM 1137 O O . ASP A 1 145 ? 2.740 5.886 -12.712 1.00 88.00 145 ASP A O 1
ATOM 1141 N N . GLY A 1 146 ? 4.205 7.014 -13.966 1.00 91.75 146 GLY A N 1
ATOM 1142 C CA . GLY A 1 146 ? 5.354 6.178 -13.619 1.00 91.75 146 GLY A CA 1
ATOM 1143 C C . GLY A 1 146 ? 5.650 6.169 -12.118 1.00 91.75 146 GLY A C 1
ATOM 1144 O O . GLY A 1 146 ? 5.929 5.104 -11.559 1.00 91.75 146 GLY A O 1
ATOM 1145 N N . LYS A 1 147 ? 5.528 7.322 -11.449 1.00 95.75 147 LYS A N 1
ATOM 1146 C CA . LYS A 1 147 ? 5.695 7.429 -9.993 1.00 95.75 147 LYS A CA 1
ATOM 1147 C C . LYS A 1 147 ? 4.617 6.649 -9.254 1.00 95.75 147 LYS A C 1
ATOM 1149 O O . LYS A 1 147 ? 4.942 5.856 -8.368 1.00 95.75 147 LYS A O 1
ATOM 1154 N N . GLU A 1 148 ? 3.356 6.823 -9.643 1.00 94.62 148 GLU A N 1
ATOM 1155 C CA . GLU A 1 148 ? 2.237 6.112 -9.021 1.00 94.62 148 GLU A CA 1
ATOM 1156 C C . GLU A 1 148 ? 2.364 4.595 -9.190 1.00 94.62 148 GLU A C 1
ATOM 1158 O O . GLU A 1 148 ? 2.166 3.840 -8.235 1.00 94.62 148 GLU A O 1
ATOM 1163 N N . VAL A 1 149 ? 2.772 4.137 -10.379 1.00 93.94 149 VAL A N 1
ATOM 1164 C CA . VAL A 1 149 ? 3.019 2.718 -10.661 1.00 93.94 149 VAL A CA 1
ATOM 1165 C C . VAL A 1 149 ? 4.109 2.149 -9.750 1.00 93.94 149 VAL A C 1
ATOM 1167 O O . VAL A 1 149 ? 3.932 1.050 -9.220 1.00 93.94 149 VAL A O 1
ATOM 1170 N N . CYS A 1 150 ? 5.200 2.884 -9.515 1.00 97.94 150 CYS A N 1
ATOM 1171 C CA . CYS A 1 150 ? 6.270 2.446 -8.615 1.00 97.94 150 CYS A CA 1
ATOM 1172 C C . CYS A 1 150 ? 5.787 2.341 -7.161 1.00 97.94 150 CYS A C 1
ATOM 1174 O O . CYS A 1 150 ? 5.960 1.296 -6.533 1.00 97.94 150 CYS A O 1
ATOM 1176 N N . LEU A 1 151 ? 5.125 3.380 -6.640 1.00 98.19 151 LEU A N 1
ATOM 1177 C CA . LEU A 1 151 ? 4.582 3.386 -5.274 1.00 98.19 151 LEU A CA 1
ATOM 1178 C C . LEU A 1 151 ? 3.544 2.272 -5.067 1.00 98.19 151 LEU A C 1
ATOM 1180 O O . LEU A 1 151 ? 3.583 1.545 -4.072 1.00 98.19 151 LEU A O 1
ATOM 1184 N N . SER A 1 152 ? 2.650 2.088 -6.038 1.00 94.81 152 SER A N 1
ATOM 1185 C CA . SER A 1 152 ? 1.650 1.020 -6.029 1.00 94.81 152 SER A CA 1
ATOM 1186 C C . SER A 1 152 ? 2.297 -0.368 -6.055 1.00 94.81 152 SER A C 1
ATOM 1188 O O . SER A 1 152 ? 1.877 -1.258 -5.313 1.00 94.81 152 SER A O 1
ATOM 1190 N N . ALA A 1 153 ? 3.356 -0.569 -6.844 1.00 95.75 153 ALA A N 1
ATOM 1191 C CA . ALA A 1 153 ? 4.075 -1.839 -6.880 1.00 95.75 153 ALA A CA 1
ATOM 1192 C C . ALA A 1 153 ? 4.812 -2.137 -5.564 1.00 95.75 153 ALA A C 1
ATOM 1194 O O . ALA A 1 153 ? 4.672 -3.245 -5.048 1.00 95.75 153 ALA A O 1
ATOM 1195 N N . ILE A 1 154 ? 5.513 -1.155 -4.978 1.00 98.44 154 ILE A N 1
ATOM 1196 C CA . ILE A 1 154 ? 6.195 -1.288 -3.673 1.00 98.44 154 ILE A CA 1
ATOM 1197 C C . ILE A 1 154 ? 5.214 -1.753 -2.589 1.00 98.44 154 ILE A C 1
ATOM 1199 O O . ILE A 1 154 ? 5.536 -2.620 -1.777 1.00 98.44 154 ILE A O 1
ATOM 1203 N N . SER A 1 155 ? 3.983 -1.237 -2.612 1.00 96.38 155 SER A N 1
ATOM 1204 C CA . SER A 1 155 ? 2.945 -1.595 -1.640 1.00 96.38 155 SER A CA 1
ATOM 1205 C C . SER A 1 155 ? 2.555 -3.084 -1.633 1.00 96.38 155 SER A C 1
ATOM 1207 O O . SER A 1 155 ? 1.956 -3.566 -0.669 1.00 96.38 155 SER A O 1
ATOM 1209 N N . ALA A 1 156 ? 2.896 -3.833 -2.690 1.00 93.69 156 ALA A N 1
ATOM 1210 C CA . ALA A 1 156 ? 2.613 -5.261 -2.810 1.00 93.69 156 ALA A CA 1
ATOM 1211 C C . ALA A 1 156 ? 3.581 -6.153 -2.007 1.00 93.69 156 ALA A C 1
ATOM 1213 O O . ALA A 1 156 ? 3.370 -7.369 -1.961 1.00 93.69 156 ALA A O 1
ATOM 1214 N N . ALA A 1 157 ? 4.614 -5.579 -1.378 1.00 95.62 157 ALA A N 1
ATOM 1215 C CA . ALA A 1 157 ? 5.587 -6.311 -0.571 1.00 95.62 157 ALA A CA 1
ATOM 1216 C C . ALA A 1 157 ? 4.906 -7.080 0.570 1.00 95.62 157 ALA A C 1
ATOM 1218 O O . ALA A 1 157 ? 4.041 -6.555 1.273 1.00 95.62 157 ALA A O 1
ATOM 1219 N N . ARG A 1 158 ? 5.287 -8.348 0.747 1.00 93.12 158 ARG A N 1
ATOM 1220 C CA . ARG A 1 158 ? 4.753 -9.224 1.808 1.00 93.12 158 ARG A CA 1
ATOM 1221 C C . ARG A 1 158 ? 5.756 -9.513 2.919 1.00 93.12 158 ARG A C 1
ATOM 1223 O O . ARG A 1 158 ? 5.353 -10.009 3.965 1.00 93.12 158 ARG A O 1
ATOM 1230 N N . ASP A 1 159 ? 7.028 -9.200 2.689 1.00 95.50 159 ASP A N 1
ATOM 1231 C CA . ASP A 1 159 ? 8.072 -9.271 3.705 1.00 95.50 159 ASP A CA 1
ATOM 1232 C C . ASP A 1 159 ? 7.819 -8.191 4.766 1.00 95.50 159 ASP A C 1
ATOM 1234 O O . ASP A 1 159 ? 7.947 -6.991 4.511 1.00 95.50 159 ASP A O 1
ATOM 1238 N N . THR A 1 160 ? 7.421 -8.629 5.959 1.00 94.44 160 THR A N 1
ATOM 1239 C CA . THR A 1 160 ? 7.054 -7.743 7.064 1.00 94.44 160 THR A CA 1
ATOM 1240 C C . THR A 1 160 ? 8.235 -6.945 7.603 1.00 94.44 160 THR A C 1
ATOM 1242 O O . THR A 1 160 ? 8.038 -5.820 8.059 1.00 94.44 160 THR A O 1
ATOM 1245 N N . GLU A 1 161 ? 9.452 -7.491 7.551 1.00 96.69 161 GLU A N 1
ATOM 1246 C CA . GLU A 1 161 ? 10.646 -6.784 8.013 1.00 96.69 161 GLU A CA 1
ATOM 1247 C C . GLU A 1 161 ? 11.028 -5.683 7.028 1.00 96.69 161 GLU A C 1
ATOM 1249 O O . GLU A 1 161 ? 11.284 -4.555 7.448 1.00 96.69 161 GLU A O 1
ATOM 1254 N N . LEU A 1 162 ? 10.965 -5.964 5.722 1.00 98.19 162 LEU A N 1
ATOM 1255 C CA . LEU A 1 162 ? 11.171 -4.951 4.685 1.00 98.19 162 LEU A CA 1
ATOM 1256 C C . LEU A 1 162 ? 10.122 -3.832 4.766 1.00 98.19 162 LEU A C 1
ATOM 1258 O O . LEU A 1 162 ? 10.457 -2.648 4.663 1.00 98.19 162 LEU A O 1
ATOM 1262 N N . VAL A 1 163 ? 8.852 -4.192 4.993 1.00 98.44 163 VAL A N 1
ATOM 1263 C CA . VAL A 1 163 ? 7.776 -3.213 5.195 1.00 98.44 163 VAL A CA 1
ATOM 1264 C C . VAL A 1 163 ? 8.114 -2.287 6.362 1.00 98.44 163 VAL A C 1
ATOM 1266 O O . VAL A 1 163 ? 8.109 -1.069 6.192 1.00 98.44 163 VAL A O 1
ATOM 1269 N N . LYS A 1 164 ? 8.462 -2.850 7.524 1.00 98.31 164 LYS A N 1
ATOM 1270 C CA . LYS A 1 164 ? 8.743 -2.081 8.743 1.00 98.31 164 LYS A CA 1
ATOM 1271 C C . LYS A 1 164 ? 10.009 -1.233 8.650 1.00 98.31 164 LYS A C 1
ATOM 1273 O O . LYS A 1 164 ? 9.984 -0.076 9.049 1.00 98.31 164 LYS A O 1
ATOM 1278 N N . LYS A 1 165 ? 11.108 -1.796 8.143 1.00 97.81 165 LYS A N 1
ATOM 1279 C CA . LYS A 1 165 ? 12.437 -1.163 8.179 1.00 97.81 165 LYS A CA 1
ATOM 1280 C C . LYS A 1 165 ? 12.712 -0.238 7.000 1.00 97.81 165 LYS A C 1
ATOM 1282 O O . LYS A 1 165 ? 13.579 0.622 7.107 1.00 97.81 165 LYS A O 1
ATOM 1287 N N . THR A 1 166 ? 12.005 -0.404 5.883 1.00 98.19 166 THR A N 1
ATOM 1288 C CA . THR A 1 166 ? 12.306 0.339 4.651 1.00 98.19 166 THR A CA 1
ATOM 1289 C C . THR A 1 166 ? 11.088 1.058 4.097 1.00 98.19 166 THR A C 1
ATOM 1291 O O . THR A 1 166 ? 11.156 2.261 3.855 1.00 98.19 166 THR A O 1
ATOM 1294 N N . ILE A 1 167 ? 9.967 0.360 3.900 1.00 98.56 167 ILE A N 1
ATOM 1295 C CA . ILE A 1 167 ? 8.825 0.932 3.170 1.00 98.56 167 ILE A CA 1
ATOM 1296 C C . ILE A 1 167 ? 8.059 1.953 4.022 1.00 98.56 167 ILE A C 1
ATOM 1298 O O . ILE A 1 167 ? 7.708 3.018 3.517 1.00 98.56 167 ILE A O 1
ATOM 1302 N N . LEU A 1 168 ? 7.811 1.666 5.304 1.00 98.44 168 LEU A N 1
ATOM 1303 C CA . LEU A 1 168 ? 7.117 2.599 6.198 1.00 98.44 168 LEU A CA 1
ATOM 1304 C C . LEU A 1 168 ? 7.942 3.871 6.471 1.00 98.44 168 LEU A C 1
ATOM 1306 O O . LEU A 1 168 ? 7.383 4.953 6.296 1.00 98.44 168 LEU A O 1
ATOM 1310 N N . PRO A 1 169 ? 9.258 3.802 6.769 1.00 97.94 169 PRO A N 1
ATOM 1311 C CA . PRO A 1 169 ? 10.108 4.991 6.823 1.00 97.94 169 PRO A CA 1
ATOM 1312 C C . PRO A 1 169 ? 10.103 5.791 5.515 1.00 97.94 169 PRO A C 1
ATOM 1314 O O . PRO A 1 169 ? 9.949 7.009 5.546 1.00 97.94 169 PRO A O 1
ATOM 1317 N N . PHE A 1 170 ? 10.184 5.121 4.360 1.00 98.50 170 PHE A N 1
ATOM 1318 C CA . PHE A 1 170 ? 10.099 5.777 3.050 1.00 98.50 170 PHE A CA 1
ATOM 1319 C C . PHE A 1 170 ? 8.766 6.525 2.851 1.00 98.50 170 PHE A C 1
ATOM 1321 O O . PHE A 1 170 ? 8.740 7.654 2.353 1.00 98.50 170 PHE A O 1
ATOM 1328 N N . LEU A 1 171 ? 7.652 5.931 3.292 1.00 98.25 171 LEU A N 1
ATOM 1329 C CA . LEU A 1 171 ? 6.328 6.552 3.251 1.00 98.25 171 LEU A CA 1
ATOM 1330 C C . LEU A 1 171 ? 6.200 7.729 4.230 1.00 98.25 171 LEU A C 1
ATOM 1332 O O . LEU A 1 171 ? 5.680 8.777 3.850 1.00 98.25 171 LEU A O 1
ATOM 1336 N N . PHE A 1 172 ? 6.659 7.592 5.475 1.00 97.25 172 PHE A N 1
ATOM 1337 C CA . PHE A 1 172 ? 6.277 8.487 6.575 1.00 97.25 172 PHE A CA 1
ATOM 1338 C C . PHE A 1 172 ? 7.357 9.458 7.060 1.00 97.25 172 PHE A C 1
ATOM 1340 O O . PHE A 1 172 ? 7.015 10.453 7.693 1.00 97.25 172 PHE A O 1
ATOM 1347 N N . ASN A 1 173 ? 8.635 9.254 6.745 1.00 95.56 173 ASN A N 1
ATOM 1348 C CA . ASN A 1 173 ? 9.684 10.176 7.193 1.00 95.56 173 ASN A CA 1
ATOM 1349 C C . ASN A 1 173 ? 9.647 11.479 6.398 1.00 95.56 173 ASN A C 1
ATOM 1351 O O . ASN A 1 173 ? 9.430 11.457 5.188 1.00 95.56 173 ASN A O 1
ATOM 1355 N N . ARG A 1 174 ? 9.877 12.622 7.046 1.00 95.25 174 ARG A N 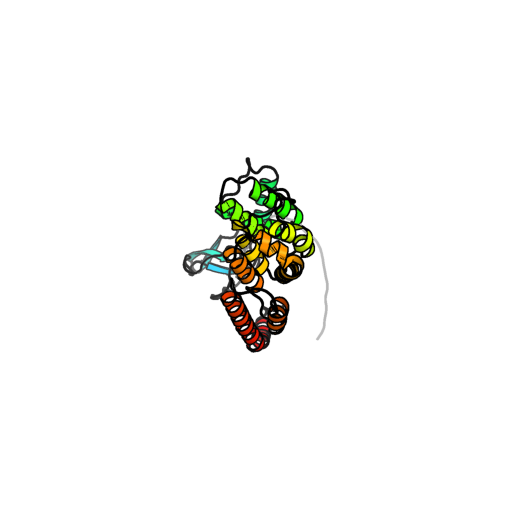1
ATOM 1356 C CA . ARG A 1 174 ? 9.948 13.935 6.383 1.00 95.25 174 ARG A CA 1
ATOM 1357 C C . ARG A 1 174 ? 11.287 1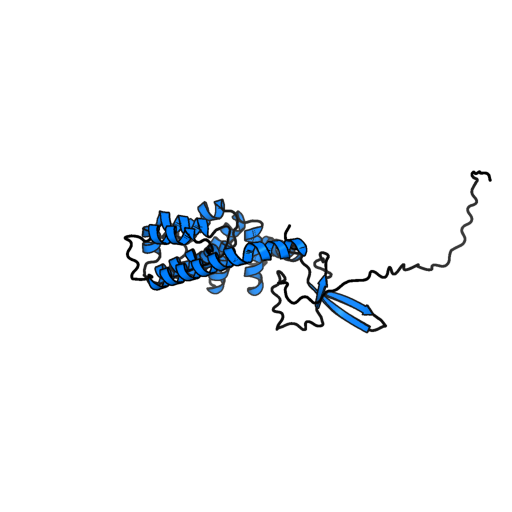4.140 5.672 1.00 95.25 174 ARG A C 1
ATOM 1359 O O . ARG A 1 174 ? 12.315 13.618 6.103 1.00 95.25 174 ARG A O 1
ATOM 1366 N N . SER A 1 175 ? 11.262 14.938 4.608 1.00 93.56 175 SER A N 1
ATOM 1367 C CA . SER A 1 175 ? 12.457 15.484 3.969 1.00 93.56 175 SER A CA 1
ATOM 1368 C C . SER A 1 175 ? 12.446 17.006 4.116 1.00 93.56 175 SER A C 1
ATOM 1370 O O . SER A 1 175 ? 11.503 17.632 3.623 1.00 93.56 175 SER A O 1
ATOM 1372 N N . PRO A 1 176 ? 13.443 17.614 4.791 1.00 92.38 176 PRO A N 1
ATOM 1373 C CA . PRO A 1 176 ? 14.491 16.996 5.632 1.00 92.38 176 PRO A CA 1
ATOM 1374 C C . PRO A 1 176 ? 13.939 16.332 6.925 1.00 92.38 176 PRO A C 1
ATOM 1376 O O . PRO A 1 176 ? 12.797 16.614 7.298 1.00 92.38 176 PRO A O 1
ATOM 1379 N N . PRO A 1 177 ? 14.711 15.462 7.628 1.00 92.31 177 PRO A N 1
ATOM 1380 C CA . PRO A 1 177 ? 16.131 15.139 7.416 1.00 92.31 177 PRO A CA 1
ATOM 1381 C C . PRO A 1 177 ? 16.394 13.999 6.424 1.00 92.31 177 PRO A C 1
ATOM 1383 O O . PRO A 1 177 ? 17.536 13.824 6.006 1.00 92.31 177 PRO A O 1
ATOM 1386 N N . ALA A 1 178 ? 15.379 13.224 6.030 1.00 95.25 178 ALA A N 1
ATOM 1387 C CA . ALA A 1 178 ? 15.584 12.195 5.018 1.00 95.25 178 ALA A CA 1
ATOM 1388 C C . ALA A 1 178 ? 15.921 12.845 3.661 1.00 95.25 178 ALA A C 1
ATOM 1390 O O . ALA A 1 178 ? 15.367 13.903 3.336 1.00 95.25 178 ALA A O 1
ATOM 1391 N N . PRO A 1 179 ? 16.782 12.227 2.834 1.00 96.62 179 PRO A N 1
ATOM 1392 C CA . PRO A 1 179 ? 16.939 12.628 1.440 1.00 96.62 179 PRO A CA 1
ATOM 1393 C C . PRO A 1 179 ? 15.588 12.629 0.711 1.00 96.62 179 PRO A C 1
ATOM 1395 O O . PRO A 1 179 ? 14.739 11.779 0.976 1.00 96.62 179 PRO A O 1
ATOM 1398 N N . ALA A 1 180 ? 15.388 13.537 -0.247 1.00 96.06 180 ALA A N 1
ATOM 1399 C CA . ALA A 1 180 ? 14.150 13.582 -1.035 1.00 96.06 180 ALA A CA 1
ATOM 1400 C C . ALA A 1 180 ? 13.902 12.281 -1.831 1.00 96.06 180 ALA A C 1
ATOM 1402 O O . ALA A 1 180 ? 12.759 11.898 -2.057 1.00 96.06 180 ALA A O 1
ATOM 1403 N N . SER A 1 181 ? 14.968 11.558 -2.195 1.00 96.50 181 SER A N 1
ATOM 1404 C CA . SER A 1 181 ? 14.899 10.226 -2.817 1.00 96.50 181 SER A CA 1
ATOM 1405 C C . SER A 1 181 ? 14.407 9.123 -1.876 1.00 96.50 181 SER A C 1
ATOM 1407 O O . SER A 1 181 ? 14.065 8.033 -2.321 1.00 96.50 181 SER A O 1
ATOM 1409 N N . GLU A 1 182 ? 14.368 9.403 -0.577 1.00 97.00 182 GLU A N 1
ATOM 1410 C CA . GLU A 1 182 ? 14.061 8.471 0.507 1.00 97.00 182 GLU A CA 1
ATOM 1411 C C . GLU A 1 182 ? 12.814 8.904 1.298 1.00 97.00 182 GLU A C 1
ATOM 1413 O O . GLU A 1 182 ? 12.547 8.392 2.384 1.00 97.00 182 GLU A O 1
ATOM 1418 N N . SER A 1 183 ? 12.029 9.839 0.757 1.00 97.62 183 SER A N 1
ATOM 1419 C CA . SER A 1 183 ? 10.838 10.379 1.407 1.00 97.62 183 SER A CA 1
ATOM 1420 C C . SER A 1 183 ? 9.756 10.696 0.382 1.00 97.62 183 SER A C 1
ATOM 1422 O O . SER A 1 183 ? 9.883 11.628 -0.409 1.00 97.62 183 SER A O 1
ATOM 1424 N N . VAL A 1 184 ? 8.654 9.944 0.419 1.00 97.56 184 VAL A N 1
ATOM 1425 C CA . VAL A 1 184 ? 7.491 10.218 -0.439 1.00 97.56 184 VAL A CA 1
ATOM 1426 C C . VAL A 1 184 ? 6.890 11.590 -0.076 1.00 97.56 184 VAL A C 1
ATOM 1428 O O . VAL A 1 184 ? 6.595 11.803 1.104 1.00 97.56 184 VAL A O 1
ATOM 1431 N N . PRO A 1 185 ? 6.676 12.521 -1.028 1.00 95.81 185 PRO A N 1
ATOM 1432 C CA . PRO A 1 185 ? 6.008 13.793 -0.782 1.00 95.81 185 PRO A CA 1
ATOM 1433 C C . PRO A 1 185 ? 4.597 13.598 -0.234 1.00 95.81 185 PRO A C 1
ATOM 1435 O O . PRO A 1 185 ? 3.919 12.622 -0.558 1.00 95.81 185 PRO A O 1
ATOM 1438 N N . SER A 1 186 ? 4.118 14.560 0.554 1.00 95.62 186 SER A N 1
ATOM 1439 C CA . SER A 1 186 ? 2.788 14.503 1.174 1.00 95.62 186 SER A CA 1
ATOM 1440 C C . SER A 1 186 ? 1.651 14.331 0.160 1.00 95.62 186 SER A C 1
ATOM 1442 O O . SER A 1 186 ? 0.687 13.619 0.443 1.00 95.62 186 SER A O 1
ATOM 1444 N N . SER A 1 187 ? 1.788 14.905 -1.042 1.00 91.38 187 SER A N 1
ATOM 1445 C CA . SER A 1 187 ? 0.829 14.754 -2.144 1.00 91.38 187 SER A CA 1
ATOM 1446 C C . SER A 1 187 ? 0.645 13.301 -2.579 1.00 91.38 187 SER A C 1
ATOM 1448 O O . SER A 1 187 ? -0.473 12.908 -2.904 1.00 91.38 187 SER A O 1
ATOM 1450 N N . ASP A 1 188 ? 1.702 12.491 -2.513 1.00 94.31 188 ASP A N 1
ATOM 1451 C CA . ASP A 1 188 ? 1.765 11.153 -3.114 1.00 94.31 188 ASP A CA 1
ATOM 1452 C C . ASP A 1 188 ? 1.660 10.040 -2.059 1.00 94.31 188 ASP A C 1
ATOM 1454 O O . ASP A 1 188 ? 1.490 8.867 -2.398 1.00 94.31 188 ASP A O 1
ATOM 1458 N N . MET A 1 189 ? 1.700 10.392 -0.764 1.00 95.94 189 MET A N 1
ATOM 1459 C CA . MET A 1 189 ? 1.590 9.439 0.352 1.00 95.94 189 MET A CA 1
ATOM 1460 C C . MET A 1 189 ? 0.385 8.508 0.204 1.00 95.94 189 MET A C 1
ATOM 1462 O O . MET A 1 189 ? 0.472 7.321 0.514 1.00 95.94 189 MET A O 1
ATOM 1466 N N . HIS A 1 190 ? -0.736 9.033 -0.295 1.00 94.25 190 HIS A N 1
ATOM 1467 C CA . HIS A 1 190 ? -1.977 8.284 -0.444 1.00 94.25 190 HIS A CA 1
ATOM 1468 C C . HIS A 1 190 ? -1.840 7.066 -1.370 1.00 94.25 190 HIS A C 1
ATOM 1470 O O . HIS A 1 190 ? -2.528 6.075 -1.137 1.00 94.25 190 HIS A O 1
ATOM 1476 N N . VAL A 1 191 ? -0.953 7.088 -2.370 1.00 95.69 191 VAL A N 1
ATOM 1477 C CA . VAL A 1 191 ? -0.772 5.970 -3.311 1.00 95.69 191 VAL A CA 1
ATOM 1478 C C . VAL A 1 191 ? -0.191 4.758 -2.583 1.00 95.69 191 VAL A C 1
ATOM 1480 O O . VAL A 1 191 ? -0.788 3.678 -2.570 1.00 95.69 191 VAL A O 1
ATOM 1483 N N . LEU A 1 192 ? 0.943 4.950 -1.905 1.00 97.81 192 LEU A N 1
ATOM 1484 C CA . LEU A 1 192 ? 1.616 3.885 -1.164 1.00 97.81 192 LEU A CA 1
ATOM 1485 C C . LEU A 1 192 ? 0.829 3.493 0.101 1.00 97.81 192 LEU A C 1
ATOM 1487 O O . LEU A 1 192 ? 0.655 2.301 0.358 1.00 97.81 192 LEU A O 1
ATOM 1491 N N . ALA A 1 193 ? 0.269 4.461 0.836 1.00 97.81 193 ALA A N 1
ATOM 1492 C CA . ALA A 1 193 ? -0.553 4.203 2.023 1.00 97.81 193 ALA A CA 1
ATOM 1493 C C . ALA A 1 193 ? -1.840 3.422 1.703 1.00 97.81 193 ALA A C 1
ATOM 1495 O O . ALA A 1 193 ? -2.242 2.556 2.480 1.00 97.81 193 ALA A O 1
ATOM 1496 N N . SER A 1 194 ? -2.482 3.681 0.556 1.00 96.19 194 SER A N 1
ATOM 1497 C CA . SER A 1 194 ? -3.652 2.908 0.106 1.00 96.19 194 SER A CA 1
ATOM 1498 C C . SER A 1 194 ? -3.287 1.463 -0.195 1.00 96.19 194 SER A C 1
ATOM 1500 O O . SER A 1 194 ? -4.006 0.544 0.198 1.00 96.19 194 SER A O 1
ATOM 1502 N N . GLY A 1 195 ? -2.170 1.253 -0.893 1.00 95.38 195 GLY A N 1
ATOM 1503 C CA . GLY A 1 195 ? -1.715 -0.081 -1.257 1.00 95.38 195 GLY A CA 1
ATOM 1504 C C . GLY A 1 195 ? -1.322 -0.919 -0.037 1.00 95.38 195 GLY A C 1
ATOM 1505 O O . GLY A 1 195 ? -1.777 -2.055 0.102 1.00 95.38 195 GLY A O 1
ATOM 1506 N N . LEU A 1 196 ? -0.565 -0.337 0.897 1.00 97.19 196 LEU A N 1
ATOM 1507 C CA . LEU A 1 196 ? -0.167 -0.992 2.146 1.00 97.19 196 LEU A CA 1
ATOM 1508 C C . LEU A 1 196 ? -1.381 -1.248 3.055 1.00 97.19 196 LEU A C 1
ATOM 1510 O O . LEU A 1 196 ? -1.549 -2.361 3.556 1.00 97.19 196 LEU A O 1
ATOM 1514 N N . GLY A 1 197 ? -2.301 -0.285 3.162 1.00 95.62 197 GLY A N 1
ATOM 1515 C CA . GLY A 1 197 ? -3.573 -0.440 3.868 1.00 95.62 197 GLY A CA 1
ATOM 1516 C C . GLY A 1 197 ? -4.507 -1.477 3.230 1.00 95.62 197 GLY A C 1
ATOM 1517 O O . GLY A 1 197 ? -5.372 -2.037 3.905 1.00 95.62 197 GLY A O 1
ATOM 1518 N N . ALA A 1 198 ? -4.341 -1.807 1.947 1.00 92.44 198 ALA A N 1
ATOM 1519 C CA . ALA A 1 198 ? -5.045 -2.901 1.273 1.00 92.44 198 ALA A CA 1
ATOM 1520 C C . ALA A 1 198 ? -4.319 -4.256 1.394 1.00 92.44 198 ALA A C 1
ATOM 1522 O O . ALA A 1 198 ? -4.958 -5.308 1.297 1.00 92.44 198 ALA A O 1
ATOM 1523 N N . ASN A 1 199 ? -3.020 -4.256 1.679 1.00 92.88 199 ASN A N 1
ATOM 1524 C CA . ASN A 1 199 ? -2.194 -5.450 1.782 1.00 92.88 199 ASN A CA 1
ATOM 1525 C C . ASN A 1 199 ? -2.331 -6.117 3.164 1.00 92.88 199 ASN A C 1
ATOM 1527 O O . ASN A 1 199 ? -2.057 -5.516 4.200 1.00 92.88 199 ASN A O 1
ATOM 1531 N N . ALA A 1 200 ? -2.754 -7.385 3.194 1.00 92.06 200 ALA A N 1
ATOM 1532 C CA . ALA A 1 200 ? -2.946 -8.138 4.436 1.00 92.06 200 ALA A CA 1
ATOM 1533 C C . ALA A 1 200 ? -1.661 -8.293 5.269 1.00 92.06 200 ALA A C 1
ATOM 1535 O O . ALA A 1 200 ? -1.747 -8.290 6.492 1.00 92.06 200 ALA A O 1
ATOM 1536 N N . SER A 1 201 ? -0.492 -8.364 4.625 1.00 93.81 201 SER A N 1
ATOM 1537 C CA . SER A 1 201 ? 0.805 -8.490 5.302 1.00 93.81 201 SER A CA 1
ATOM 1538 C C . SER A 1 201 ? 1.329 -7.162 5.860 1.00 93.81 201 SER A C 1
ATOM 1540 O O . SER A 1 201 ? 2.186 -7.177 6.736 1.00 93.81 201 SER A O 1
ATOM 1542 N N . ALA A 1 202 ? 0.832 -6.018 5.372 1.00 96.50 202 ALA A N 1
ATOM 1543 C CA . ALA A 1 202 ? 1.367 -4.697 5.719 1.00 96.50 202 ALA A CA 1
ATOM 1544 C C . ALA A 1 202 ? 0.403 -3.814 6.526 1.00 96.50 202 ALA A C 1
ATOM 1546 O O . ALA A 1 202 ? 0.867 -2.962 7.281 1.00 96.50 202 ALA A O 1
ATOM 1547 N N . ARG A 1 203 ? -0.919 -4.017 6.407 1.00 96.69 203 ARG A N 1
ATOM 1548 C CA . ARG A 1 203 ? -1.947 -3.142 7.007 1.00 96.69 203 ARG A CA 1
ATOM 1549 C C . ARG A 1 203 ? -1.744 -2.867 8.491 1.00 96.69 203 ARG A C 1
ATOM 1551 O O . ARG A 1 203 ? -1.906 -1.738 8.936 1.00 96.69 203 ARG A O 1
ATOM 1558 N N . GLU A 1 204 ? -1.400 -3.910 9.238 1.00 96.94 204 GLU A N 1
ATOM 1559 C CA . GLU A 1 204 ? -1.276 -3.836 10.687 1.00 96.94 204 GLU A CA 1
ATOM 1560 C C . GLU A 1 204 ? -0.012 -3.057 11.043 1.00 96.94 204 GLU A C 1
ATOM 1562 O O . GLU A 1 204 ? -0.061 -2.148 11.860 1.00 96.94 204 GLU A O 1
ATOM 1567 N N . ALA A 1 205 ? 1.095 -3.326 10.343 1.00 97.94 205 ALA A N 1
ATOM 1568 C CA . ALA A 1 205 ? 2.345 -2.599 10.526 1.00 97.94 205 ALA A CA 1
ATOM 1569 C C . ALA A 1 205 ? 2.203 -1.109 10.171 1.00 97.94 205 ALA A C 1
ATOM 1571 O O . ALA A 1 205 ? 2.734 -0.265 10.886 1.00 97.94 205 ALA A O 1
ATOM 1572 N N . GLN A 1 206 ? 1.465 -0.768 9.107 1.00 98.19 206 GLN A N 1
ATOM 1573 C CA . GLN A 1 206 ? 1.172 0.628 8.770 1.00 98.19 206 GLN A CA 1
ATOM 1574 C C . GLN A 1 206 ? 0.380 1.320 9.876 1.00 98.19 206 GLN A C 1
ATOM 1576 O O . GLN A 1 206 ? 0.712 2.443 10.249 1.00 98.19 206 GLN A O 1
ATOM 1581 N N . TRP A 1 207 ? -0.665 0.669 10.386 1.00 98.00 207 TRP A N 1
ATOM 1582 C CA . TRP A 1 207 ? -1.480 1.241 11.448 1.00 98.00 207 TRP A CA 1
ATOM 1583 C C . TRP A 1 207 ? -0.672 1.439 12.736 1.00 98.00 207 TRP A C 1
ATOM 1585 O O . TRP A 1 207 ? -0.667 2.536 13.285 1.00 98.00 207 TRP A O 1
ATOM 1595 N N . GLN A 1 208 ? 0.115 0.441 13.137 1.00 97.75 208 GLN A N 1
ATOM 1596 C CA . GLN A 1 208 ? 1.015 0.532 14.289 1.00 97.75 208 GLN A CA 1
ATOM 1597 C C . GLN A 1 208 ? 2.059 1.644 14.132 1.00 97.75 208 GLN A C 1
ATOM 1599 O O . GLN A 1 208 ? 2.320 2.381 15.080 1.00 97.75 208 GLN A O 1
ATOM 1604 N N . TYR A 1 209 ? 2.632 1.810 12.935 1.00 98.12 209 TYR A N 1
ATOM 1605 C CA . TYR A 1 209 ? 3.566 2.903 12.656 1.00 98.12 209 TYR A CA 1
ATOM 1606 C C . TYR A 1 209 ? 2.885 4.265 12.791 1.00 98.12 209 TYR A C 1
ATOM 1608 O O . TYR A 1 209 ? 3.424 5.169 13.424 1.00 98.12 209 TYR A O 1
ATOM 1616 N N . LEU A 1 210 ? 1.679 4.405 12.233 1.00 97.12 210 LEU A N 1
ATOM 1617 C CA . LEU A 1 210 ? 0.895 5.631 12.342 1.00 97.12 210 LEU A CA 1
ATOM 1618 C C . LEU A 1 210 ? 0.556 5.957 13.802 1.00 97.12 210 LEU A C 1
ATOM 1620 O O . LEU A 1 210 ? 0.597 7.122 14.185 1.00 97.12 210 LEU A O 1
ATOM 1624 N N . GLN A 1 211 ? 0.262 4.945 14.623 1.00 97.75 211 GLN A N 1
ATOM 1625 C CA . GLN A 1 211 ? 0.019 5.133 16.052 1.00 97.75 211 GLN A CA 1
ATOM 1626 C C . GLN A 1 211 ? 1.282 5.570 16.804 1.00 97.75 211 GLN A C 1
ATOM 1628 O O . GLN A 1 211 ? 1.226 6.500 17.606 1.00 97.75 211 GLN A O 1
ATOM 1633 N N . ALA A 1 212 ? 2.418 4.924 16.531 1.00 98.00 212 ALA A N 1
ATOM 1634 C CA . ALA A 1 212 ? 3.690 5.202 17.195 1.00 98.00 212 ALA A CA 1
ATOM 1635 C C . ALA A 1 212 ? 4.298 6.563 16.811 1.00 98.00 212 ALA A C 1
ATOM 1637 O O . ALA A 1 212 ? 5.018 7.159 17.608 1.00 98.00 212 ALA A O 1
ATOM 1638 N N . HIS A 1 213 ? 4.002 7.058 15.607 1.00 97.06 213 HIS A N 1
ATOM 1639 C CA . HIS A 1 213 ? 4.599 8.269 15.034 1.00 97.06 213 HIS A CA 1
ATOM 1640 C C . HIS A 1 213 ? 3.544 9.300 14.613 1.00 97.06 213 HIS A C 1
ATOM 1642 O O . HIS A 1 213 ? 3.734 10.018 13.629 1.00 97.06 213 HIS A O 1
ATOM 1648 N N . TRP A 1 214 ? 2.414 9.351 15.324 1.00 96.56 214 TRP A N 1
ATOM 1649 C CA . TRP A 1 214 ? 1.246 10.145 14.933 1.00 96.56 214 TRP A CA 1
ATOM 1650 C C . TRP A 1 214 ? 1.578 11.606 14.632 1.00 96.56 214 TRP A C 1
ATOM 1652 O O . TRP A 1 214 ? 1.275 12.086 13.541 1.00 96.56 214 TRP A O 1
ATOM 1662 N N . ASP A 1 215 ? 2.243 12.290 15.562 1.00 95.94 215 ASP A N 1
ATOM 1663 C CA . ASP A 1 215 ? 2.522 13.721 15.436 1.00 95.94 215 ASP A CA 1
ATOM 1664 C C . ASP A 1 215 ? 3.443 14.009 14.242 1.00 95.94 215 ASP A C 1
ATOM 1666 O O . ASP A 1 215 ? 3.172 14.908 13.447 1.00 95.94 215 ASP A O 1
ATOM 1670 N N . ASP A 1 216 ? 4.471 13.184 14.026 1.00 96.31 216 ASP A N 1
ATOM 1671 C CA . ASP A 1 216 ? 5.344 13.293 12.853 1.00 96.31 216 ASP A CA 1
ATOM 1672 C C . ASP A 1 216 ? 4.597 13.025 11.542 1.00 96.31 216 ASP A C 1
ATOM 1674 O O . ASP A 1 216 ? 4.834 13.712 10.543 1.00 96.31 216 ASP A O 1
ATOM 1678 N N . CYS A 1 217 ? 3.672 12.060 11.536 1.00 96.44 217 CYS A N 1
ATOM 1679 C CA . CYS A 1 217 ? 2.836 11.762 10.376 1.00 96.44 217 CYS A CA 1
ATOM 1680 C C . CYS A 1 217 ? 1.882 12.920 10.055 1.00 96.44 217 CYS A C 1
ATOM 1682 O O . CYS A 1 217 ? 1.711 13.254 8.881 1.00 96.44 217 CYS A O 1
ATOM 1684 N N . VAL A 1 218 ? 1.296 13.560 11.071 1.00 95.75 218 VAL A N 1
ATOM 1685 C CA . VAL A 1 218 ? 0.439 14.747 10.914 1.00 95.75 218 VAL A CA 1
ATOM 1686 C C . VAL A 1 218 ? 1.248 15.927 10.380 1.00 95.75 218 VAL A C 1
ATOM 1688 O O . VAL A 1 218 ? 0.835 16.567 9.411 1.00 95.75 218 VAL A O 1
ATOM 1691 N N . VAL A 1 219 ? 2.437 16.175 10.936 1.00 96.19 219 VAL A N 1
ATOM 1692 C CA . VAL A 1 219 ? 3.326 17.234 10.443 1.00 96.19 219 VAL A CA 1
ATOM 1693 C C . VAL A 1 219 ? 3.770 16.952 9.006 1.00 96.19 219 VAL A C 1
ATOM 1695 O O . VAL A 1 219 ? 3.794 17.870 8.188 1.00 96.19 219 VAL A O 1
ATOM 1698 N N . LYS A 1 220 ? 4.074 15.694 8.656 1.00 96.19 220 LYS A N 1
ATOM 1699 C CA . LYS A 1 220 ? 4.397 15.312 7.274 1.00 96.19 220 LYS A CA 1
ATOM 1700 C C . LYS A 1 220 ? 3.221 15.535 6.327 1.00 96.19 220 LYS A C 1
ATOM 1702 O O . LYS A 1 220 ? 3.422 16.037 5.223 1.00 96.19 220 LYS A O 1
ATOM 1707 N N . ALA A 1 221 ? 2.016 15.146 6.734 1.00 95.50 221 ALA A N 1
ATOM 1708 C CA . ALA A 1 221 ? 0.809 15.340 5.942 1.00 95.50 221 ALA A CA 1
ATOM 1709 C C . ALA A 1 221 ? 0.574 16.831 5.640 1.00 95.50 221 ALA A C 1
ATOM 1711 O O . ALA A 1 221 ? 0.117 17.179 4.550 1.00 95.50 221 ALA A O 1
ATOM 1712 N N . GLY A 1 222 ? 0.921 17.711 6.585 1.00 94.56 222 GLY A N 1
ATOM 1713 C CA . GLY A 1 222 ? 0.990 19.163 6.410 1.00 94.56 222 GLY A CA 1
ATOM 1714 C C . GLY A 1 222 ? -0.365 19.872 6.332 1.00 94.56 222 GLY A C 1
ATOM 1715 O O . GLY A 1 222 ? -0.421 21.091 6.453 1.00 94.56 222 GLY A O 1
ATOM 1716 N N . ASN A 1 223 ? -1.465 19.140 6.132 1.00 93.69 223 ASN A N 1
ATOM 1717 C CA . ASN A 1 223 ? -2.826 19.669 6.147 1.00 93.69 223 ASN A CA 1
ATOM 1718 C C . ASN A 1 223 ? -3.864 18.576 6.462 1.00 93.69 223 ASN A C 1
ATOM 1720 O O . ASN A 1 223 ? -3.628 17.384 6.245 1.00 93.69 223 ASN A O 1
ATOM 1724 N N . ASN A 1 224 ? -5.053 19.003 6.893 1.00 93.25 224 ASN A N 1
ATOM 1725 C CA . ASN A 1 224 ? -6.137 18.104 7.299 1.00 93.25 224 ASN A CA 1
ATOM 1726 C C . ASN A 1 224 ? -6.671 17.213 6.167 1.00 93.25 224 ASN A C 1
ATOM 1728 O O . ASN A 1 224 ? -7.121 16.109 6.447 1.00 93.25 224 ASN A O 1
ATOM 1732 N N . VAL A 1 225 ? -6.590 17.633 4.898 1.00 94.31 225 VAL A N 1
ATOM 1733 C CA . VAL A 1 225 ? -7.052 16.810 3.760 1.00 94.31 225 VAL A CA 1
ATOM 1734 C C . VAL A 1 225 ? -6.158 15.584 3.581 1.00 94.31 225 VAL A C 1
ATOM 1736 O O . VAL A 1 225 ? -6.646 14.485 3.315 1.00 94.31 225 VAL A O 1
ATOM 1739 N N . VAL A 1 226 ? -4.844 15.749 3.734 1.00 95.56 226 VAL A N 1
ATOM 1740 C CA . VAL A 1 226 ? -3.894 14.633 3.640 1.00 95.56 226 VAL A CA 1
ATOM 1741 C C . VAL A 1 226 ? -3.994 13.734 4.875 1.00 95.56 226 VAL A C 1
ATOM 1743 O O . VAL A 1 226 ? -3.980 12.514 4.720 1.00 95.56 226 VAL A O 1
ATOM 1746 N N . VAL A 1 227 ? -4.184 14.303 6.073 1.00 96.50 227 VAL A N 1
ATOM 1747 C CA . VAL A 1 227 ? -4.438 13.525 7.303 1.00 96.50 227 VAL A CA 1
ATOM 1748 C C . VAL A 1 227 ? -5.711 12.684 7.169 1.00 96.50 227 VAL A C 1
ATOM 1750 O O . VAL A 1 227 ? -5.678 11.483 7.428 1.00 96.50 227 VAL A O 1
ATOM 1753 N N . ASP A 1 228 ? -6.809 13.272 6.691 1.00 96.38 228 ASP A N 1
ATOM 1754 C CA . ASP A 1 228 ? -8.078 12.577 6.454 1.00 96.38 228 ASP A CA 1
ATOM 1755 C C . ASP A 1 228 ? -7.910 11.377 5.507 1.00 96.38 228 ASP A C 1
ATOM 1757 O O . ASP A 1 228 ? -8.298 10.249 5.829 1.00 96.38 228 ASP A O 1
ATOM 1761 N N . ARG A 1 229 ? -7.231 11.578 4.369 1.00 95.12 229 ARG A N 1
ATOM 1762 C CA . ARG A 1 229 ? -6.910 10.489 3.430 1.00 95.12 229 ARG A CA 1
ATOM 1763 C C . ARG A 1 229 ? -6.021 9.425 4.066 1.00 95.12 229 ARG A C 1
ATOM 1765 O O . ARG A 1 229 ? -6.218 8.236 3.810 1.00 95.12 229 ARG A O 1
ATOM 1772 N N . LEU A 1 230 ? -5.050 9.817 4.885 1.00 95.12 230 LEU A N 1
ATOM 1773 C CA . LEU A 1 230 ? -4.153 8.878 5.547 1.00 95.12 230 LEU A CA 1
ATOM 1774 C C . LEU A 1 230 ? -4.905 7.988 6.547 1.00 95.12 230 LEU A C 1
ATOM 1776 O O . LEU A 1 230 ? -4.707 6.771 6.553 1.00 95.12 230 LEU A O 1
ATOM 1780 N N . VAL A 1 231 ? -5.818 8.565 7.333 1.00 96.25 231 VAL A N 1
ATOM 1781 C CA . VAL A 1 231 ? -6.698 7.813 8.242 1.00 96.25 231 VAL A CA 1
ATOM 1782 C C . VAL A 1 231 ? -7.605 6.871 7.445 1.00 96.25 231 VAL A C 1
ATOM 1784 O O . VAL A 1 231 ? -7.665 5.673 7.733 1.00 96.25 231 VAL A O 1
ATOM 1787 N N . SER A 1 232 ? -8.246 7.377 6.385 1.00 95.81 232 SER A N 1
ATOM 1788 C CA . SER A 1 232 ? -9.131 6.596 5.507 1.00 95.81 232 SER A CA 1
ATOM 1789 C C . SER A 1 232 ? -8.438 5.362 4.922 1.00 95.81 232 SER A C 1
ATOM 1791 O O . SER A 1 232 ? -8.967 4.247 4.961 1.00 95.81 232 SER A O 1
ATOM 1793 N N . THR A 1 233 ? -7.229 5.548 4.393 1.00 94.62 233 THR A N 1
ATOM 1794 C CA . THR A 1 233 ? -6.470 4.494 3.709 1.00 94.62 233 THR A CA 1
ATOM 1795 C C . THR A 1 233 ? -5.903 3.465 4.685 1.00 94.62 233 THR A C 1
ATOM 1797 O O . THR A 1 233 ? -6.021 2.261 4.431 1.00 94.62 233 THR A O 1
ATOM 1800 N N . SER A 1 234 ? -5.397 3.913 5.838 1.00 95.69 234 SER A N 1
ATOM 1801 C CA . SER A 1 234 ? -4.831 3.046 6.883 1.00 95.69 234 SER A CA 1
ATOM 1802 C C . SER A 1 234 ? -5.877 2.135 7.530 1.00 95.69 234 SER A C 1
ATOM 1804 O O . SER A 1 234 ? -5.590 0.977 7.820 1.00 95.69 234 SER A O 1
ATOM 1806 N N . LEU A 1 235 ? -7.118 2.606 7.686 1.00 95.94 235 LEU A N 1
ATOM 1807 C CA . LEU A 1 235 ? -8.204 1.843 8.318 1.00 95.94 235 LEU A CA 1
ATOM 1808 C C . LEU A 1 235 ? -9.091 1.078 7.311 1.00 95.94 235 LEU A C 1
ATOM 1810 O O . LEU A 1 235 ? -10.099 0.464 7.670 1.00 95.94 235 LEU A O 1
ATOM 1814 N N . SER A 1 236 ? -8.728 1.087 6.026 1.00 89.38 236 SER A N 1
ATOM 1815 C CA . SER A 1 236 ? -9.649 0.789 4.922 1.00 89.38 236 SER A CA 1
ATOM 1816 C C . SER A 1 236 ? -10.175 -0.649 4.837 1.00 89.38 236 SER A C 1
ATOM 1818 O O . SER A 1 236 ? -11.260 -0.833 4.274 1.00 89.38 236 SER A O 1
ATOM 1820 N N . LYS A 1 237 ? -9.468 -1.667 5.359 1.00 93.38 237 LYS A N 1
ATOM 1821 C CA . LYS A 1 237 ? -9.883 -3.088 5.248 1.00 93.38 237 LYS A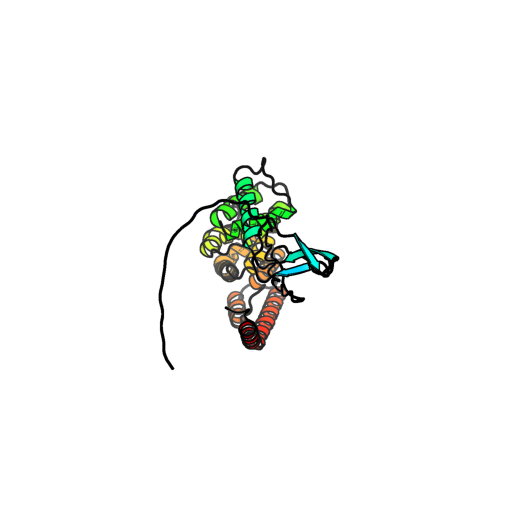 CA 1
ATOM 1822 C C . LYS A 1 237 ? -9.797 -3.909 6.541 1.00 93.38 237 LYS A C 1
ATOM 1824 O O . LYS A 1 237 ? -9.776 -5.136 6.465 1.00 93.38 237 LYS A O 1
ATOM 1829 N N . PHE A 1 238 ? -9.774 -3.280 7.714 1.00 94.44 238 PHE A N 1
ATOM 1830 C CA . PHE A 1 238 ? -9.969 -4.042 8.949 1.00 94.44 238 PHE A CA 1
ATOM 1831 C C . PHE A 1 238 ? -11.376 -4.661 8.986 1.00 94.44 238 PHE A C 1
ATOM 1833 O O . PHE A 1 238 ? -12.335 -4.106 8.437 1.00 94.44 238 PHE A O 1
ATOM 1840 N N . ALA A 1 239 ? -11.464 -5.847 9.584 1.00 92.56 239 ALA A N 1
ATOM 1841 C CA . ALA A 1 239 ? -12.672 -6.670 9.665 1.00 92.56 239 ALA A CA 1
ATOM 1842 C C . ALA A 1 239 ? -12.772 -7.372 11.032 1.00 92.56 239 ALA A C 1
ATOM 1844 O O . ALA A 1 239 ? -13.259 -8.498 11.127 1.00 92.56 239 ALA A O 1
ATOM 1845 N N . ASP A 1 240 ? -12.239 -6.722 12.066 1.00 91.06 240 ASP A N 1
ATOM 1846 C CA . ASP A 1 240 ? -12.268 -7.182 13.450 1.00 91.06 240 ASP A CA 1
ATOM 1847 C C . ASP A 1 240 ? -12.960 -6.119 14.307 1.00 91.06 240 ASP A C 1
ATOM 1849 O O . ASP A 1 240 ? -12.647 -4.931 14.190 1.00 91.06 240 ASP A O 1
ATOM 1853 N N . ALA A 1 241 ? -13.918 -6.540 15.132 1.00 90.75 241 ALA A N 1
ATOM 1854 C CA . ALA A 1 241 ? -14.666 -5.641 15.999 1.00 90.75 241 ALA A CA 1
ATOM 1855 C C . ALA A 1 241 ? -13.771 -5.014 17.079 1.00 90.75 241 ALA A C 1
ATOM 1857 O O . ALA A 1 241 ? -13.972 -3.851 17.428 1.00 90.75 241 ALA A O 1
ATOM 1858 N N . ASP A 1 242 ? -12.747 -5.725 17.561 1.00 94.12 242 ASP A N 1
ATOM 1859 C CA . ASP A 1 242 ? -11.846 -5.196 18.591 1.00 94.12 242 ASP A CA 1
ATOM 1860 C C . ASP A 1 242 ? -10.972 -4.055 18.065 1.00 94.12 242 ASP A C 1
ATOM 1862 O O . ASP A 1 242 ? -10.607 -3.151 18.821 1.00 94.12 242 ASP A O 1
ATOM 1866 N N . LYS A 1 243 ? -10.744 -4.002 16.746 1.00 95.56 243 LYS A N 1
ATOM 1867 C CA . LYS A 1 243 ? -10.016 -2.895 16.118 1.00 95.56 243 LYS A CA 1
ATOM 1868 C C . LYS A 1 243 ? -10.732 -1.552 16.308 1.00 95.56 243 LYS A C 1
ATOM 1870 O O . LYS A 1 243 ? -10.080 -0.517 16.331 1.00 95.56 243 LYS A O 1
ATOM 1875 N N . ILE A 1 244 ? -12.053 -1.548 16.508 1.00 96.38 244 ILE A N 1
ATOM 1876 C CA . ILE A 1 244 ? -12.824 -0.326 16.791 1.00 96.38 244 ILE A CA 1
ATOM 1877 C C . ILE A 1 244 ? -12.434 0.259 18.152 1.00 96.38 244 ILE A C 1
ATOM 1879 O O . ILE A 1 244 ? -12.185 1.457 18.241 1.00 96.38 244 ILE A O 1
ATOM 1883 N N . LYS A 1 245 ? -12.308 -0.581 19.188 1.00 96.56 245 LYS A N 1
ATOM 1884 C CA . LYS A 1 245 ? -11.895 -0.147 20.536 1.00 96.56 245 LYS A CA 1
ATOM 1885 C C . LYS A 1 245 ? -10.484 0.431 20.522 1.00 96.56 245 LYS A C 1
ATOM 1887 O O . LYS A 1 245 ? -10.206 1.417 21.197 1.00 96.56 245 LYS A O 1
ATOM 1892 N N . GLU A 1 246 ? -9.599 -0.181 19.742 1.00 97.44 246 GLU A N 1
ATOM 1893 C CA . GLU A 1 246 ? -8.229 0.290 19.542 1.00 97.44 246 GLU A CA 1
ATOM 1894 C C . GLU A 1 246 ? -8.199 1.663 18.852 1.00 97.44 246 GLU A C 1
ATOM 1896 O O . GLU A 1 246 ? -7.486 2.559 19.301 1.00 97.44 246 GLU A O 1
ATOM 1901 N N . ILE A 1 247 ? -9.015 1.854 17.809 1.00 97.50 247 ILE A N 1
ATOM 1902 C CA . ILE A 1 247 ? -9.181 3.139 17.115 1.00 97.50 247 ILE A CA 1
ATOM 1903 C C . ILE A 1 247 ? -9.711 4.213 18.076 1.00 97.50 247 ILE A C 1
ATOM 1905 O O . ILE A 1 247 ? -9.129 5.294 18.156 1.00 97.50 247 ILE A O 1
ATOM 1909 N N . ASP A 1 248 ? -10.781 3.916 18.820 1.00 97.12 248 ASP A N 1
ATOM 1910 C CA . ASP A 1 248 ? -11.387 4.860 19.767 1.00 97.12 248 ASP A CA 1
ATOM 1911 C C . ASP A 1 248 ? -10.399 5.244 20.879 1.00 97.12 248 ASP A C 1
ATOM 1913 O O . ASP A 1 248 ? -10.260 6.419 21.211 1.00 97.12 248 ASP A O 1
ATOM 1917 N N . THR A 1 249 ? -9.646 4.270 21.397 1.00 97.75 249 THR A N 1
ATOM 1918 C CA . THR A 1 249 ? -8.606 4.494 22.413 1.00 97.75 249 THR A CA 1
ATOM 1919 C C . THR A 1 249 ? -7.478 5.367 21.875 1.00 97.75 249 THR A C 1
ATOM 1921 O O . THR A 1 249 ? -7.027 6.289 22.548 1.00 97.75 249 THR A O 1
ATOM 1924 N N . PHE A 1 250 ? -7.014 5.101 20.654 1.00 97.88 250 PHE A N 1
ATOM 1925 C CA . PHE A 1 250 ? -5.914 5.851 20.060 1.00 97.88 250 PHE A CA 1
ATOM 1926 C C . PHE A 1 250 ? -6.277 7.318 19.790 1.00 97.88 250 PHE A C 1
ATOM 1928 O O . PHE A 1 250 ? -5.457 8.209 20.039 1.00 97.88 250 PHE A O 1
ATOM 1935 N N . PHE A 1 251 ? -7.491 7.574 19.294 1.00 97.50 251 PHE A N 1
ATOM 1936 C CA . PHE A 1 251 ? -7.970 8.926 18.999 1.00 97.50 251 PHE A CA 1
ATOM 1937 C C . PHE A 1 251 ? -8.596 9.646 20.198 1.00 97.50 251 PHE A C 1
ATOM 1939 O O . PHE A 1 251 ? -8.883 10.840 20.095 1.00 97.50 251 PHE A O 1
ATOM 1946 N N . ALA A 1 252 ? -8.751 8.982 21.346 1.00 96.69 252 ALA A N 1
ATOM 1947 C CA . ALA A 1 252 ? -9.177 9.633 22.577 1.00 96.69 252 ALA A CA 1
ATOM 1948 C C . ALA A 1 252 ? -8.239 10.805 22.920 1.00 96.69 252 ALA A C 1
ATOM 1950 O O . ALA A 1 252 ? -7.017 10.658 22.983 1.00 96.69 252 ALA A O 1
ATOM 1951 N N . GLY A 1 253 ? -8.820 11.992 23.108 1.00 92.50 253 GLY A N 1
ATOM 1952 C CA . GLY A 1 253 ? -8.076 13.213 23.434 1.00 92.50 253 GLY A CA 1
ATOM 1953 C C . GLY A 1 253 ? -7.283 13.838 22.279 1.00 92.50 253 GLY A C 1
ATOM 1954 O O . GLY A 1 253 ? -6.582 14.818 22.511 1.00 92.50 253 GLY A O 1
ATOM 1955 N N . LYS A 1 254 ? -7.382 13.317 21.047 1.00 95.25 254 LYS A N 1
ATOM 1956 C CA . LYS A 1 254 ? -6.789 13.942 19.851 1.00 95.25 254 LYS A CA 1
ATOM 1957 C C . LYS A 1 254 ? -7.794 14.862 19.164 1.00 95.25 254 LYS A C 1
ATOM 1959 O O . LYS A 1 254 ? -8.993 14.587 19.163 1.00 95.25 254 LYS A O 1
ATOM 1964 N N . ASP A 1 255 ? -7.299 15.921 18.524 1.00 93.12 255 ASP A N 1
ATOM 1965 C CA . ASP A 1 255 ? -8.131 16.722 17.627 1.00 93.12 255 ASP A CA 1
ATOM 1966 C C . ASP A 1 255 ? -8.452 15.913 16.364 1.00 93.12 255 ASP A C 1
ATOM 1968 O O . ASP A 1 255 ? -7.579 15.588 15.558 1.00 93.12 255 ASP A O 1
ATOM 1972 N N . THR A 1 256 ? -9.727 15.561 16.221 1.00 95.62 256 THR A N 1
ATOM 1973 C CA . THR A 1 256 ? -10.255 14.812 15.080 1.00 95.62 256 THR A CA 1
ATOM 1974 C C . THR A 1 256 ? -11.147 15.670 14.188 1.00 95.62 256 THR A C 1
ATOM 1976 O O . THR A 1 256 ? -11.688 15.152 13.212 1.00 95.62 256 THR A O 1
ATOM 1979 N N . ALA A 1 257 ? -11.298 16.977 14.449 1.00 93.81 257 ALA A N 1
ATOM 1980 C CA . ALA A 1 257 ? -12.261 17.831 13.746 1.00 93.81 257 ALA A CA 1
ATOM 1981 C C . ALA A 1 257 ? -12.100 17.780 12.214 1.00 93.81 257 ALA A C 1
ATOM 1983 O O . ALA A 1 257 ? -13.089 17.771 11.481 1.00 93.81 257 ALA A O 1
ATOM 1984 N N . GLY A 1 258 ? -10.858 17.662 11.728 1.00 92.62 258 GLY A N 1
ATOM 1985 C CA . GLY A 1 258 ? -10.537 17.573 10.302 1.00 92.62 258 GLY A CA 1
ATOM 1986 C C . GLY A 1 258 ? -10.881 16.245 9.611 1.00 92.62 258 GLY A C 1
ATOM 1987 O O . GLY A 1 258 ? -10.932 16.219 8.386 1.00 92.62 258 GLY A O 1
ATOM 1988 N N . PHE A 1 259 ? -11.117 15.158 10.355 1.00 95.44 259 PHE A N 1
ATOM 1989 C CA . PHE A 1 259 ? -11.319 13.808 9.797 1.00 95.44 259 PHE A CA 1
ATOM 1990 C C . PHE A 1 259 ? -12.349 12.951 10.560 1.00 95.44 259 PHE A C 1
ATOM 1992 O O . PHE A 1 259 ? -12.494 11.758 10.287 1.00 95.44 259 PHE A O 1
ATOM 1999 N N . ASN A 1 260 ? -13.113 13.535 11.488 1.00 95.75 260 ASN A N 1
ATOM 2000 C CA . ASN A 1 260 ? -14.071 12.820 12.339 1.00 95.75 260 ASN A CA 1
ATOM 2001 C C . ASN A 1 260 ? -15.098 12.015 11.523 1.00 95.75 260 ASN A C 1
ATOM 2003 O O . ASN A 1 260 ? -15.357 10.845 11.795 1.00 95.75 260 ASN A O 1
ATOM 2007 N N . ARG A 1 261 ? -15.625 12.600 10.438 1.00 96.56 261 ARG A N 1
ATOM 2008 C CA . ARG A 1 261 ? -16.554 11.901 9.532 1.00 96.56 261 ARG A CA 1
ATOM 2009 C C . ARG A 1 261 ? -15.924 10.648 8.915 1.00 96.56 261 ARG A C 1
ATOM 2011 O O . ARG A 1 261 ? -16.590 9.621 8.770 1.00 96.56 261 ARG A O 1
ATOM 2018 N N . THR A 1 262 ? -14.656 10.734 8.530 1.00 96.38 262 THR A N 1
ATOM 2019 C CA . THR A 1 262 ? -13.905 9.612 7.958 1.00 96.38 262 THR A CA 1
ATOM 2020 C C . THR A 1 262 ? -13.639 8.542 9.003 1.00 96.38 262 THR A C 1
ATOM 2022 O O . THR A 1 262 ? -13.763 7.359 8.687 1.00 96.38 262 THR A O 1
ATOM 2025 N N . LEU A 1 263 ? -13.354 8.938 10.245 1.00 96.31 263 LEU A N 1
ATOM 2026 C CA . LEU A 1 263 ? -13.186 8.022 11.368 1.00 96.31 263 LEU A CA 1
ATOM 2027 C C . LEU A 1 263 ? -14.459 7.203 11.622 1.00 96.31 263 LEU A C 1
ATOM 2029 O O . LEU A 1 263 ? -14.397 5.974 11.657 1.00 96.31 263 LEU A O 1
ATOM 2033 N N . GLU A 1 264 ? -15.621 7.856 11.704 1.00 96.88 264 GLU A N 1
ATOM 2034 C CA . GLU A 1 264 ? -16.904 7.159 11.871 1.00 96.88 264 GLU A CA 1
ATOM 2035 C C . GLU A 1 264 ? -17.227 6.258 10.675 1.00 96.88 264 GLU A C 1
ATOM 2037 O O . GLU A 1 264 ? -17.546 5.083 10.848 1.00 96.88 264 GLU A O 1
ATOM 2042 N N . THR A 1 265 ? -17.018 6.749 9.450 1.00 96.88 265 THR A N 1
ATOM 2043 C CA . THR A 1 265 ? -17.216 5.947 8.230 1.00 96.88 265 THR A CA 1
ATOM 2044 C C . THR A 1 265 ? -16.310 4.710 8.206 1.00 96.88 265 THR A C 1
ATOM 2046 O O . THR A 1 265 ? -16.717 3.636 7.755 1.00 96.88 265 THR A O 1
ATOM 2049 N N . ALA A 1 266 ? -15.059 4.840 8.657 1.00 96.25 266 ALA A N 1
ATOM 2050 C CA . ALA A 1 266 ? -14.133 3.722 8.757 1.00 96.25 266 ALA A CA 1
ATOM 2051 C C . ALA A 1 266 ? -14.619 2.708 9.800 1.00 96.25 266 ALA A C 1
ATOM 2053 O O . ALA A 1 266 ? -14.695 1.518 9.485 1.00 96.25 266 ALA A O 1
ATOM 2054 N N . LYS A 1 267 ? -15.025 3.168 10.991 1.00 97.00 267 LYS A N 1
ATOM 2055 C CA . LYS A 1 267 ? -15.587 2.310 12.044 1.00 97.00 267 LYS A CA 1
ATOM 2056 C C . LYS A 1 267 ? -16.839 1.572 11.570 1.00 97.00 267 LYS A C 1
ATOM 2058 O O . LYS A 1 267 ? -16.911 0.360 11.752 1.00 97.00 267 LYS A O 1
ATOM 2063 N N . ASP A 1 268 ? -17.762 2.230 10.876 1.00 96.88 268 ASP A N 1
ATOM 2064 C CA . ASP A 1 268 ? -18.962 1.588 10.319 1.00 96.88 268 ASP A CA 1
ATOM 2065 C C . ASP A 1 268 ? -18.630 0.504 9.292 1.00 96.88 268 ASP A C 1
ATOM 2067 O O . ASP A 1 268 ? -19.170 -0.605 9.342 1.00 96.88 268 ASP A O 1
ATOM 2071 N N . LYS A 1 269 ? -17.676 0.770 8.393 1.00 95.50 269 LYS A N 1
ATOM 2072 C CA . LYS A 1 269 ? -17.193 -0.240 7.440 1.00 95.50 269 LYS A CA 1
ATOM 2073 C C . LYS A 1 269 ? -16.544 -1.428 8.152 1.00 95.50 269 LYS A C 1
ATOM 2075 O O . LYS A 1 269 ? -16.720 -2.562 7.708 1.00 95.50 269 LYS A O 1
ATOM 2080 N N . ILE A 1 270 ? -15.798 -1.190 9.231 1.00 96.25 270 ILE A N 1
ATOM 2081 C CA . ILE A 1 270 ? -15.191 -2.254 10.043 1.00 96.25 270 ILE A CA 1
ATOM 2082 C C . ILE A 1 270 ? -16.281 -3.077 10.738 1.00 96.25 270 ILE A C 1
ATOM 2084 O O . ILE A 1 270 ? -16.250 -4.300 10.621 1.00 96.25 270 ILE A O 1
ATOM 2088 N N . ARG A 1 271 ? -17.282 -2.435 11.362 1.00 96.50 271 ARG A N 1
ATOM 2089 C CA . ARG A 1 271 ? -18.450 -3.105 11.972 1.00 96.50 271 ARG A CA 1
ATOM 2090 C C . ARG A 1 271 ? -19.161 -4.001 10.964 1.00 96.50 271 ARG A C 1
ATOM 2092 O O . ARG A 1 271 ? -19.362 -5.182 11.231 1.00 96.50 271 ARG A O 1
ATOM 2099 N N . GLY A 1 272 ? -19.472 -3.464 9.783 1.00 93.94 272 GLY A N 1
ATOM 2100 C CA . GLY A 1 272 ? -20.139 -4.213 8.718 1.00 93.94 272 GLY A CA 1
ATOM 2101 C C . GLY A 1 272 ? -19.340 -5.437 8.265 1.00 93.94 272 GLY A C 1
ATOM 2102 O O . GLY A 1 272 ? -19.895 -6.526 8.135 1.00 93.94 272 GLY A O 1
ATOM 2103 N N . ARG A 1 273 ? -18.020 -5.300 8.082 1.00 93.38 273 ARG A N 1
ATOM 2104 C CA . ARG A 1 273 ? -17.151 -6.429 7.701 1.00 93.38 273 ARG A CA 1
ATOM 2105 C C . ARG A 1 273 ? -16.975 -7.451 8.818 1.00 93.38 273 ARG A C 1
ATOM 2107 O O . ARG A 1 273 ? -16.944 -8.641 8.523 1.00 93.38 273 ARG A O 1
ATOM 2114 N N . ALA A 1 274 ? -16.860 -7.007 10.068 1.00 92.38 274 ALA A N 1
ATOM 2115 C CA . ALA A 1 274 ? -16.761 -7.893 11.224 1.00 92.38 274 ALA A CA 1
ATOM 2116 C C . ALA A 1 274 ? -18.045 -8.722 11.383 1.00 92.38 274 ALA A C 1
ATOM 2118 O O . ALA A 1 274 ? -17.966 -9.943 11.500 1.00 92.38 274 ALA A O 1
ATOM 2119 N N . ALA A 1 275 ? -19.218 -8.089 11.272 1.00 91.31 275 ALA A N 1
ATOM 2120 C CA . ALA A 1 275 ? -20.510 -8.773 11.302 1.00 91.31 275 ALA A CA 1
ATOM 2121 C C . ALA A 1 275 ? -20.669 -9.761 10.133 1.00 91.31 275 ALA A C 1
ATOM 2123 O O . ALA A 1 275 ? -21.069 -10.904 10.342 1.00 91.31 275 ALA A O 1
ATOM 2124 N N . TYR A 1 276 ? -20.293 -9.354 8.913 1.00 85.44 276 TYR A N 1
ATOM 2125 C CA . TYR A 1 276 ? -20.282 -10.239 7.743 1.00 85.44 276 TYR A CA 1
ATOM 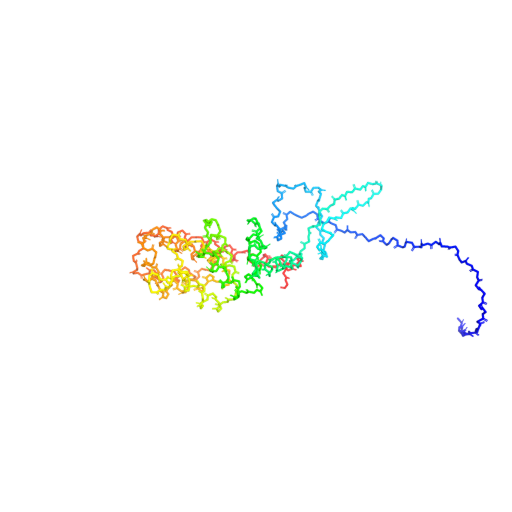2126 C C . TYR A 1 276 ? -19.382 -11.463 7.967 1.00 85.44 276 TYR A C 1
ATOM 2128 O O . TYR A 1 276 ? -19.804 -12.597 7.756 1.00 85.44 276 TYR A O 1
ATOM 2136 N N . ARG A 1 277 ? -18.156 -11.247 8.461 1.00 86.62 277 ARG A N 1
ATOM 2137 C CA . ARG A 1 277 ? -17.212 -12.324 8.780 1.00 86.62 277 ARG A CA 1
ATOM 2138 C C . ARG A 1 277 ? -17.774 -13.261 9.848 1.00 86.62 277 ARG A C 1
ATOM 2140 O O . ARG A 1 277 ? -17.689 -14.470 9.675 1.00 86.62 277 ARG A O 1
ATOM 2147 N N . GLN A 1 278 ? -18.342 -12.729 10.927 1.00 87.75 278 GLN A N 1
ATOM 2148 C CA . GLN A 1 278 ? -18.911 -13.537 12.006 1.00 87.75 278 GLN A CA 1
ATOM 2149 C C . GLN A 1 278 ? -20.072 -14.412 11.515 1.00 87.75 278 GLN A C 1
ATOM 2151 O O . GLN A 1 278 ? -20.159 -15.574 11.901 1.00 87.75 278 GLN A O 1
ATOM 2156 N N . ARG A 1 279 ? -20.937 -13.865 10.654 1.00 88.81 279 ARG A N 1
ATOM 2157 C CA . ARG A 1 279 ? -22.105 -14.568 10.114 1.00 88.81 279 ARG A CA 1
ATOM 2158 C C . ARG A 1 279 ? -21.726 -15.636 9.084 1.00 88.81 279 ARG A C 1
ATOM 2160 O O . ARG A 1 279 ? -22.208 -16.760 9.174 1.00 88.81 279 ARG A O 1
ATOM 2167 N N . ASP A 1 280 ? -20.855 -15.296 8.131 1.00 86.50 280 ASP A N 1
ATOM 2168 C CA . ASP A 1 280 ? -20.709 -16.082 6.897 1.00 86.50 280 ASP A CA 1
ATOM 2169 C C . ASP A 1 280 ? -19.410 -16.905 6.837 1.00 86.50 280 ASP A C 1
ATOM 2171 O O . ASP A 1 280 ? -19.334 -17.865 6.070 1.00 86.50 280 ASP A O 1
ATOM 2175 N N . ALA A 1 281 ? -18.379 -16.597 7.640 1.00 82.25 281 ALA A N 1
ATOM 2176 C CA . ALA A 1 281 ? -17.061 -17.228 7.478 1.00 82.25 281 ALA A CA 1
ATOM 2177 C C . ALA A 1 281 ? -17.073 -18.750 7.689 1.00 82.25 281 ALA A C 1
ATOM 2179 O O . ALA A 1 281 ? -16.385 -19.463 6.960 1.00 82.25 281 ALA A O 1
ATOM 2180 N N . ALA A 1 282 ? -17.840 -19.259 8.659 1.00 84.50 282 ALA A N 1
ATOM 2181 C CA . ALA A 1 282 ? -17.915 -20.696 8.926 1.00 84.50 282 ALA A CA 1
ATOM 2182 C C . ALA A 1 282 ? -18.599 -21.453 7.775 1.00 84.50 282 ALA A C 1
ATOM 2184 O O . ALA A 1 282 ? -18.063 -22.451 7.293 1.00 84.50 282 ALA A O 1
ATOM 2185 N N . ALA A 1 283 ? -19.734 -20.938 7.293 1.00 81.56 283 ALA A N 1
ATOM 2186 C CA . ALA A 1 283 ? -20.474 -21.520 6.176 1.00 81.56 283 ALA A CA 1
ATOM 2187 C C . ALA A 1 283 ? -19.664 -21.469 4.873 1.00 81.56 283 ALA A C 1
ATOM 2189 O O . ALA A 1 283 ? -19.546 -22.477 4.180 1.00 81.56 283 ALA A O 1
ATOM 2190 N N . LEU A 1 284 ? -19.033 -20.326 4.579 1.00 78.38 284 LEU A N 1
ATOM 2191 C CA . LEU A 1 284 ? -18.150 -20.179 3.422 1.00 78.38 284 LEU A CA 1
ATOM 2192 C C . LEU A 1 284 ? -16.961 -21.135 3.499 1.00 78.38 284 LEU A C 1
ATOM 2194 O O . LEU A 1 284 ? -16.649 -21.790 2.511 1.00 78.38 284 LEU A O 1
ATOM 2198 N N . LYS A 1 285 ? -16.316 -21.266 4.664 1.00 79.12 285 LYS A N 1
ATOM 2199 C CA . LYS A 1 285 ? -15.204 -22.208 4.842 1.00 79.12 285 LYS A CA 1
ATOM 2200 C C . LYS A 1 285 ? -15.646 -23.654 4.612 1.00 79.12 285 LYS A C 1
ATOM 2202 O O . LYS A 1 285 ? -14.944 -24.384 3.920 1.00 79.12 285 LYS A O 1
ATOM 2207 N N . ALA A 1 286 ? -16.794 -24.057 5.156 1.00 79.31 286 ALA A N 1
ATOM 2208 C CA . ALA A 1 286 ? -17.339 -25.399 4.958 1.00 79.31 286 ALA A CA 1
ATOM 2209 C C . ALA A 1 286 ? -17.658 -25.670 3.481 1.00 79.31 286 ALA A C 1
ATOM 2211 O O . ALA A 1 286 ? -17.281 -26.713 2.954 1.00 79.31 286 ALA A O 1
ATOM 2212 N N . TRP A 1 287 ? -18.282 -24.708 2.796 1.00 81.38 287 TRP A N 1
ATOM 2213 C CA . TRP A 1 287 ? -18.575 -24.809 1.368 1.00 81.38 287 TRP A CA 1
ATOM 2214 C C . TRP A 1 287 ? -17.296 -24.888 0.526 1.00 81.38 287 TRP A C 1
ATOM 2216 O O . TRP A 1 287 ? -17.182 -25.756 -0.336 1.00 81.38 287 TRP A O 1
ATOM 2226 N N . LEU A 1 288 ? -16.301 -24.039 0.805 1.00 72.31 288 LEU A N 1
ATOM 2227 C CA . LEU A 1 288 ? -15.012 -24.065 0.110 1.00 72.31 288 LEU A CA 1
ATOM 2228 C C . LEU A 1 288 ? -14.293 -25.403 0.316 1.00 72.31 288 LEU A C 1
ATOM 2230 O O . LEU A 1 288 ? -13.757 -25.947 -0.643 1.00 72.31 288 LEU A O 1
ATOM 2234 N N . ALA A 1 289 ? -14.302 -25.956 1.532 1.00 79.75 289 ALA A N 1
ATOM 2235 C CA . ALA A 1 289 ? -13.699 -27.257 1.818 1.00 79.75 289 ALA A CA 1
ATOM 2236 C C . ALA A 1 289 ? -14.429 -28.402 1.096 1.00 79.75 289 ALA A C 1
ATOM 2238 O O . ALA A 1 289 ? -13.787 -29.221 0.444 1.00 79.75 289 ALA A O 1
ATOM 2239 N N . ALA A 1 290 ? -15.765 -28.422 1.142 1.00 76.50 290 ALA A N 1
ATOM 2240 C CA . ALA A 1 290 ? -16.579 -29.446 0.483 1.00 76.50 290 ALA A CA 1
ATOM 2241 C C . ALA A 1 290 ? -16.397 -29.477 -1.046 1.00 76.50 290 ALA A C 1
ATOM 2243 O O . ALA A 1 290 ? -16.558 -30.526 -1.661 1.00 76.50 290 ALA A O 1
ATOM 2244 N N . ASN A 1 291 ? -16.036 -28.341 -1.649 1.00 75.31 291 ASN A N 1
ATOM 2245 C CA . ASN A 1 291 ? -15.806 -28.210 -3.089 1.00 75.31 291 ASN A CA 1
ATOM 2246 C C . ASN A 1 291 ? -14.310 -28.196 -3.472 1.00 75.31 291 ASN A C 1
ATOM 2248 O O . ASN A 1 2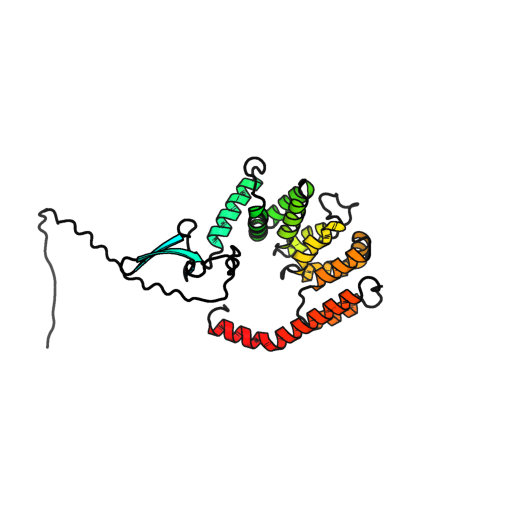91 ? -13.968 -27.887 -4.611 1.00 75.31 291 ASN A O 1
ATOM 2252 N N . GLY A 1 292 ? -13.400 -28.511 -2.541 1.00 78.19 292 GLY A N 1
ATOM 2253 C CA . GLY A 1 292 ? -11.962 -28.616 -2.829 1.00 78.19 292 GLY A CA 1
ATOM 2254 C C . GLY A 1 292 ? -11.248 -27.281 -3.094 1.00 78.19 292 GLY A C 1
ATOM 2255 O O . GLY A 1 292 ? -10.193 -27.259 -3.727 1.00 78.19 292 GLY A O 1
ATOM 2256 N N . TYR A 1 293 ? -11.808 -26.162 -2.627 1.00 59.53 293 TYR A N 1
ATOM 2257 C CA . TYR A 1 293 ? -11.236 -24.815 -2.757 1.00 59.53 293 TYR A CA 1
ATOM 2258 C C . TYR A 1 293 ? -10.493 -24.325 -1.510 1.00 59.53 293 TYR A C 1
ATOM 2260 O O . TYR A 1 293 ? -9.744 -23.351 -1.590 1.00 59.53 293 TYR A O 1
ATOM 2268 N N . ALA A 1 294 ? -10.703 -24.966 -0.361 1.00 61.56 294 ALA A N 1
ATOM 2269 C CA . ALA A 1 294 ? -9.916 -24.734 0.844 1.00 61.56 294 ALA A CA 1
ATOM 2270 C C . ALA A 1 294 ? -8.972 -25.924 1.053 1.00 61.56 294 ALA A C 1
ATOM 2272 O O . ALA A 1 294 ? -9.441 -27.056 1.163 1.00 61.56 294 ALA A O 1
ATOM 2273 N N . ALA A 1 295 ? -7.666 -25.644 1.061 1.00 50.12 295 ALA A N 1
ATOM 2274 C CA . ALA A 1 295 ? -6.633 -26.579 1.502 1.00 50.12 295 ALA A CA 1
ATOM 2275 C C . ALA A 1 295 ? -6.596 -26.663 3.034 1.00 50.12 295 ALA A C 1
ATOM 2277 O O . ALA A 1 295 ? -6.863 -25.621 3.685 1.00 50.12 295 ALA A O 1
#